Protein AF-A0AAV6YKU8-F1 (afdb_monomer_lite)

Organism: Engystomops pustulosus (NCBI:txid76066)

pLDDT: mean 91.55, std 8.78, range [47.12, 98.06]

Secondary structure (DSSP, 8-state):
-GGG-PPPP----HHHHHPEE-SS-SEEEEEEEEGGGTEEEEEEEESS---TTPPPEE-TTTT---HHHHHHHHTTTS----TTS----PPPPHHHHHHHHHHHT-BPPPP-PPP---TTPPEEEEE--HHHHHH---TTEEE-S-GGG-SEEE-SSPP-BHHHHHHH-TT-EES--TTTHHHHSHHHHHHHHHHHHGGG--TTS-----TTT-HHHHHHHHHHHHHTT----EEE--SS--TTTT-EEES-HHHHHHTTSS---

Radius of gyration: 25.38 Å; chains: 1; bounding box: 58×38×84 Å

Structure (mmCIF, N/CA/C/O backbone):
data_AF-A0AAV6YKU8-F1
#
_entry.id   AF-A0AAV6YKU8-F1
#
loop_
_atom_site.group_PDB
_atom_site.id
_atom_site.type_symbol
_atom_site.label_atom_id
_atom_site.label_alt_id
_atom_site.label_comp_id
_atom_site.label_asym_id
_atom_site.label_entity_id
_atom_site.label_seq_id
_atom_site.pdbx_PDB_ins_code
_atom_site.Cartn_x
_atom_site.Cartn_y
_atom_site.Cartn_z
_atom_site.occupancy
_atom_site.B_iso_or_equiv
_atom_site.auth_seq_id
_atom_site.auth_comp_id
_atom_site.auth_asym_id
_atom_site.auth_atom_id
_atom_site.pdbx_PDB_model_num
ATOM 1 N N . THR A 1 1 ? 10.626 -17.002 2.318 1.00 47.12 1 THR A N 1
ATOM 2 C CA . THR A 1 1 ? 9.956 -16.260 1.217 1.00 47.12 1 THR A CA 1
ATOM 3 C C . THR A 1 1 ? 8.829 -15.396 1.778 1.00 47.12 1 THR A C 1
ATOM 5 O O . THR A 1 1 ? 8.522 -15.523 2.955 1.00 47.12 1 THR A O 1
ATOM 8 N N . ALA A 1 2 ? 8.202 -14.501 0.999 1.00 50.62 2 ALA A N 1
ATOM 9 C CA . ALA A 1 2 ? 7.004 -13.772 1.463 1.00 50.62 2 ALA A CA 1
ATOM 10 C C . ALA A 1 2 ? 5.856 -14.724 1.881 1.00 50.62 2 ALA A C 1
ATOM 12 O O . ALA A 1 2 ? 5.058 -14.384 2.743 1.00 50.62 2 ALA A O 1
ATOM 13 N N . GLU A 1 3 ? 5.831 -15.944 1.331 1.00 49.47 3 GLU A N 1
ATOM 14 C CA . GLU A 1 3 ? 4.912 -17.029 1.717 1.00 49.47 3 GLU A CA 1
ATOM 15 C C . GLU A 1 3 ? 5.188 -17.617 3.108 1.00 49.47 3 GLU A C 1
ATOM 17 O O . GLU A 1 3 ? 4.287 -18.182 3.710 1.00 49.47 3 GLU A O 1
ATOM 22 N N . GLU A 1 4 ? 6.400 -17.469 3.647 1.00 52.16 4 GLU A N 1
ATOM 23 C CA . GLU A 1 4 ? 6.744 -17.915 5.009 1.00 52.16 4 GLU A CA 1
ATOM 24 C C . GLU A 1 4 ? 6.427 -16.845 6.069 1.00 52.16 4 GLU A C 1
ATOM 26 O O . GLU A 1 4 ? 6.560 -17.097 7.262 1.00 52.16 4 GLU A O 1
ATOM 31 N N . LYS A 1 5 ? 6.015 -15.641 5.644 1.00 57.16 5 LYS A N 1
ATOM 32 C CA . LYS A 1 5 ? 5.702 -14.490 6.506 1.00 57.16 5 LYS A CA 1
ATOM 33 C C . LYS A 1 5 ? 4.205 -14.170 6.506 1.00 57.16 5 LYS A C 1
ATOM 35 O O . LYS A 1 5 ? 3.822 -13.006 6.436 1.00 57.16 5 LYS A O 1
ATOM 40 N N . VAL A 1 6 ? 3.348 -15.191 6.532 1.00 59.38 6 VAL A N 1
ATOM 41 C CA . VAL A 1 6 ? 1.901 -14.965 6.643 1.00 59.38 6 VAL A CA 1
ATOM 42 C C . VAL A 1 6 ? 1.589 -14.520 8.077 1.00 59.38 6 VAL A C 1
ATOM 44 O O . VAL A 1 6 ? 1.970 -15.228 9.013 1.00 59.38 6 VAL A O 1
ATOM 47 N N . PRO A 1 7 ? 0.924 -13.369 8.284 1.00 63.06 7 PRO A N 1
ATOM 48 C CA . PRO A 1 7 ? 0.523 -12.947 9.618 1.00 63.06 7 PRO A CA 1
ATOM 49 C C . PRO A 1 7 ? -0.446 -13.973 10.215 1.00 63.06 7 PRO A C 1
ATOM 51 O O . PRO A 1 7 ? -1.449 -14.336 9.600 1.00 63.06 7 PRO A O 1
ATOM 54 N N . VAL A 1 8 ? -0.144 -14.446 11.424 1.00 65.19 8 VAL A N 1
ATOM 55 C CA . VAL A 1 8 ? -1.013 -15.366 12.162 1.00 65.19 8 VAL A CA 1
ATOM 56 C C . VAL A 1 8 ? -1.864 -14.553 13.127 1.00 65.19 8 VAL A C 1
ATOM 58 O O . VAL A 1 8 ? -1.347 -13.901 14.034 1.00 65.19 8 VAL A O 1
ATOM 61 N N . TRP A 1 9 ? -3.180 -14.613 12.939 1.00 66.88 9 TRP A N 1
ATOM 62 C CA . TRP A 1 9 ? -4.132 -14.135 13.934 1.00 66.88 9 TRP A CA 1
ATOM 63 C C . TRP A 1 9 ? -4.203 -15.150 15.071 1.00 66.88 9 TRP A C 1
ATOM 65 O O . TRP A 1 9 ? -4.445 -16.333 14.834 1.00 66.88 9 TRP A O 1
ATOM 75 N N . TYR A 1 10 ? -4.003 -14.688 16.301 1.00 75.62 10 TYR A N 1
ATOM 76 C CA . TYR A 1 10 ? -4.207 -15.497 17.495 1.00 75.62 10 TYR A CA 1
ATOM 77 C C . TYR A 1 10 ? -5.212 -14.819 18.421 1.00 75.62 10 TYR A C 1
ATOM 79 O O . TYR A 1 10 ? -5.432 -13.607 18.363 1.00 75.62 10 TYR A O 1
ATOM 87 N N . ILE A 1 11 ? -5.838 -15.629 19.263 1.00 80.12 11 ILE A N 1
ATOM 88 C CA . ILE A 1 11 ? -6.750 -15.181 20.310 1.00 80.12 11 ILE A CA 1
ATOM 89 C C . ILE A 1 11 ? -6.011 -15.397 21.630 1.00 80.12 11 ILE A C 1
ATOM 91 O O . ILE A 1 11 ? -5.380 -16.439 21.819 1.00 80.12 11 ILE A O 1
ATOM 95 N N . MET A 1 12 ? -6.030 -14.393 22.506 1.00 86.06 12 MET A N 1
ATOM 96 C CA . MET A 1 12 ? -5.491 -14.539 23.859 1.00 86.06 12 MET A CA 1
ATOM 97 C C . MET A 1 12 ? -6.345 -15.533 24.658 1.00 86.06 12 MET A C 1
ATOM 99 O O . MET A 1 12 ? -7.445 -15.900 24.249 1.00 86.06 12 MET A O 1
ATOM 103 N N . ASP A 1 13 ? -5.870 -15.964 25.820 1.00 88.00 13 ASP A N 1
ATOM 104 C CA . ASP A 1 13 ? -6.693 -16.765 26.727 1.00 88.00 13 ASP A CA 1
ATOM 105 C C . ASP A 1 13 ? -7.954 -16.007 27.212 1.00 88.00 13 ASP A C 1
ATOM 107 O O . ASP A 1 13 ? -8.236 -14.872 26.808 1.00 88.00 13 ASP A O 1
ATOM 111 N N . GLU A 1 14 ? -8.752 -16.650 28.070 1.00 90.25 14 GLU A N 1
ATOM 112 C CA . GLU A 1 14 ? -9.986 -16.067 28.615 1.00 90.25 14 GLU A CA 1
ATOM 113 C C . GLU A 1 14 ? -9.738 -14.711 29.290 1.00 90.25 14 GLU A C 1
ATOM 115 O O . GLU A 1 14 ? -10.554 -13.798 29.157 1.00 90.25 14 GLU A O 1
ATOM 120 N N . PHE A 1 15 ? -8.608 -14.566 29.986 1.00 89.94 15 PHE A N 1
ATOM 121 C CA . PHE A 1 15 ? -8.254 -13.331 30.668 1.00 89.94 15 PHE A CA 1
ATOM 122 C C . PHE A 1 15 ? -7.886 -12.236 29.667 1.00 89.94 15 PHE A C 1
ATOM 124 O O . PHE A 1 15 ? -8.500 -11.170 29.674 1.00 89.94 15 PHE A O 1
ATOM 131 N N . GLY A 1 16 ? -6.940 -12.503 28.764 1.00 90.19 16 GLY A N 1
ATOM 132 C CA . GLY A 1 16 ? -6.495 -11.522 27.778 1.00 90.19 16 GLY A CA 1
ATOM 133 C C . GLY A 1 16 ? -7.627 -11.069 26.856 1.00 90.19 16 GLY A C 1
ATOM 134 O O . GLY A 1 16 ? -7.742 -9.884 26.551 1.00 90.19 16 GLY A O 1
ATOM 135 N N . SER A 1 17 ? -8.518 -11.985 26.473 1.00 88.75 17 SER A N 1
ATOM 136 C CA . SER A 1 17 ? -9.680 -11.676 25.630 1.00 88.75 17 SER A CA 1
ATOM 137 C C . SER A 1 17 ? -10.739 -10.811 26.325 1.00 88.75 17 SER A C 1
ATOM 139 O O . SER A 1 17 ? -11.578 -10.222 25.646 1.00 88.75 17 SER A O 1
ATOM 141 N N . ARG A 1 18 ? -10.718 -10.716 27.663 1.00 90.81 18 ARG A N 1
ATOM 142 C CA . ARG A 1 18 ? -11.626 -9.860 28.445 1.00 90.81 18 ARG A CA 1
ATOM 143 C C . ARG A 1 18 ? -11.091 -8.454 28.697 1.00 90.81 18 ARG A C 1
ATOM 145 O O . ARG A 1 18 ? -11.868 -7.622 29.162 1.00 90.81 18 ARG A O 1
ATOM 152 N N . ILE A 1 19 ? -9.818 -8.181 28.396 1.00 93.94 19 ILE A N 1
ATOM 153 C CA . ILE A 1 19 ? -9.214 -6.861 28.611 1.00 93.94 19 ILE A CA 1
ATOM 154 C C . ILE A 1 19 ? -9.933 -5.829 27.735 1.00 93.94 19 ILE A C 1
ATOM 156 O O . ILE A 1 19 ? -9.892 -5.893 26.500 1.00 93.94 19 ILE A O 1
ATOM 160 N N . GLN A 1 20 ? -10.584 -4.871 28.391 1.00 93.44 20 GLN A N 1
ATOM 161 C CA . GLN A 1 20 ? -11.363 -3.830 27.732 1.00 93.44 20 GLN A CA 1
ATOM 162 C C . GLN A 1 20 ? -10.498 -2.660 27.274 1.00 93.44 20 GLN A C 1
ATOM 164 O O . GLN A 1 20 ? -9.349 -2.482 27.695 1.00 93.44 20 GLN A O 1
ATOM 169 N N . HIS A 1 21 ? -11.080 -1.860 26.385 1.00 94.06 21 HIS A N 1
ATOM 170 C CA . HIS A 1 21 ? -10.489 -0.605 25.967 1.00 94.06 21 HIS A CA 1
ATOM 171 C C . HIS A 1 21 ? -10.594 0.461 27.071 1.00 94.06 21 HIS A C 1
ATOM 173 O O . HIS A 1 21 ? -11.658 0.623 27.662 1.00 94.06 21 HIS A O 1
ATOM 179 N N . SER A 1 22 ? -9.528 1.231 27.285 1.00 94.25 22 SER A N 1
ATOM 180 C CA . SER A 1 22 ? -9.549 2.527 27.972 1.00 94.25 22 SER A CA 1
ATOM 181 C C . SER A 1 22 ? -8.587 3.488 27.265 1.00 94.25 22 SER A C 1
ATOM 183 O O . SER A 1 22 ? -7.496 3.063 26.874 1.00 94.25 22 SER A O 1
ATOM 185 N N . ASP A 1 23 ? -8.967 4.763 27.122 1.00 92.31 23 ASP A N 1
ATOM 186 C CA . ASP A 1 23 ? -8.058 5.838 26.681 1.00 92.31 23 ASP A CA 1
ATOM 187 C C . ASP A 1 23 ? -7.009 6.182 27.756 1.00 92.31 23 ASP A C 1
ATOM 189 O O . ASP A 1 23 ? -5.930 6.670 27.438 1.00 92.31 23 ASP A O 1
ATOM 193 N N . GLU A 1 24 ? -7.294 5.845 29.018 1.00 94.31 24 GLU A N 1
ATOM 194 C CA . GLU A 1 24 ? -6.369 5.906 30.155 1.00 94.31 24 GLU A CA 1
ATOM 195 C C . GLU A 1 24 ? -6.098 4.468 30.646 1.00 94.31 24 GLU A C 1
ATOM 197 O O . GLU A 1 24 ? -6.700 4.012 31.630 1.00 94.31 24 GLU A O 1
ATOM 202 N N . PRO A 1 25 ? -5.298 3.673 29.909 1.00 95.94 25 PRO A N 1
ATOM 203 C CA . PRO A 1 25 ? -5.144 2.248 30.171 1.00 95.94 25 PRO A CA 1
ATOM 204 C C . PRO A 1 25 ? -4.347 1.960 31.444 1.00 95.94 25 PRO A C 1
ATOM 206 O O . PRO A 1 25 ? -3.397 2.658 31.795 1.00 95.94 25 PRO A O 1
ATOM 209 N N . THR A 1 26 ? -4.692 0.864 32.117 1.00 97.06 26 THR A N 1
ATOM 210 C CA . THR A 1 26 ? -3.951 0.383 33.293 1.00 97.06 26 THR A CA 1
ATOM 211 C C . THR A 1 26 ? -2.746 -0.473 32.922 1.00 97.06 26 THR A C 1
ATOM 213 O O . THR A 1 26 ? -1.773 -0.521 33.676 1.00 97.06 26 THR A O 1
ATOM 216 N N . PHE A 1 27 ? -2.784 -1.121 31.757 1.00 96.44 27 PHE A N 1
ATOM 217 C CA . PHE A 1 27 ? -1.741 -2.016 31.272 1.00 96.44 27 PHE A CA 1
ATOM 218 C C . PHE A 1 27 ? -1.431 -1.782 29.791 1.00 96.44 27 PHE A C 1
ATOM 220 O O . PHE A 1 27 ? -2.262 -1.317 29.011 1.00 96.44 27 PHE A O 1
ATOM 227 N N . ALA A 1 28 ? -0.229 -2.183 29.388 1.00 94.00 28 ALA A N 1
ATOM 228 C CA . ALA A 1 28 ? 0.132 -2.360 27.989 1.00 94.00 28 ALA A CA 1
ATOM 229 C C . ALA A 1 28 ? 0.320 -3.845 27.671 1.00 94.00 28 ALA A C 1
ATOM 231 O O . ALA A 1 28 ? 0.674 -4.650 28.536 1.00 94.00 28 ALA A O 1
ATOM 232 N N . THR A 1 29 ? 0.083 -4.195 26.406 1.00 92.06 29 THR A N 1
ATOM 233 C CA . THR A 1 29 ? 0.287 -5.548 25.884 1.00 92.06 29 THR A CA 1
ATOM 234 C C . THR A 1 29 ? 1.148 -5.518 24.636 1.00 92.06 29 THR A C 1
ATOM 236 O O . THR A 1 29 ? 0.916 -4.674 23.769 1.00 92.06 29 THR A O 1
ATOM 239 N N . ALA A 1 30 ? 2.044 -6.488 24.475 1.00 89.12 30 ALA A N 1
ATOM 240 C CA . ALA A 1 30 ? 2.758 -6.695 23.219 1.00 89.12 30 ALA A CA 1
ATOM 241 C C . ALA A 1 30 ? 2.904 -8.186 22.886 1.00 89.12 30 ALA A C 1
ATOM 243 O O . ALA A 1 30 ? 3.132 -8.997 23.790 1.00 89.12 30 ALA A O 1
ATOM 244 N N . PRO A 1 31 ? 2.803 -8.566 21.598 1.00 87.88 31 PRO A N 1
ATOM 245 C CA . PRO A 1 31 ? 3.208 -9.892 21.161 1.00 87.88 31 PRO A CA 1
ATOM 246 C C . PRO A 1 31 ? 4.726 -10.047 21.316 1.00 87.88 31 PRO A C 1
ATOM 248 O O . PRO A 1 31 ? 5.499 -9.154 20.970 1.00 87.88 31 PRO A O 1
ATOM 251 N N . PHE A 1 32 ? 5.159 -11.199 21.812 1.00 87.56 32 PHE A N 1
ATOM 252 C CA . PHE A 1 32 ? 6.559 -11.522 22.041 1.00 87.56 32 PHE A CA 1
ATOM 253 C C . PHE A 1 32 ? 6.846 -12.958 21.622 1.00 87.56 32 PHE A C 1
ATOM 255 O O . PHE A 1 32 ? 6.271 -13.899 22.163 1.00 87.56 32 PHE A O 1
ATOM 262 N N . TYR A 1 33 ? 7.757 -13.138 20.669 1.00 86.56 33 TYR A N 1
ATOM 263 C CA . TYR A 1 33 ? 8.189 -14.466 20.253 1.00 86.56 33 TYR A CA 1
ATOM 264 C C . TYR A 1 33 ? 9.424 -14.897 21.043 1.00 86.56 33 TYR A C 1
ATOM 266 O O . TYR A 1 33 ? 10.510 -14.337 20.882 1.00 86.56 33 TYR A O 1
ATOM 274 N N . TYR A 1 34 ? 9.269 -15.910 21.891 1.00 88.44 34 TYR A N 1
ATOM 275 C CA . TYR A 1 34 ? 10.359 -16.430 22.704 1.00 88.44 34 TYR A CA 1
ATOM 276 C C . TYR A 1 34 ? 11.066 -17.578 21.978 1.00 88.44 34 TYR A C 1
ATOM 278 O O . TYR A 1 34 ? 10.587 -18.714 21.948 1.00 88.44 34 TYR A O 1
ATOM 286 N N . ILE A 1 35 ? 12.233 -17.271 21.403 1.00 90.19 35 ILE A N 1
ATOM 287 C CA . ILE A 1 35 ? 13.017 -18.190 20.559 1.00 90.19 35 ILE A CA 1
ATOM 288 C C . ILE A 1 35 ? 13.288 -19.548 21.232 1.00 90.19 35 ILE A C 1
ATOM 290 O O . ILE A 1 35 ? 13.063 -20.559 20.568 1.00 90.19 35 ILE A O 1
ATOM 294 N N . PRO A 1 36 ? 13.715 -19.630 22.511 1.00 94.00 36 PRO A N 1
ATOM 295 C CA . PRO A 1 36 ? 14.032 -20.919 23.127 1.00 94.00 36 PRO A CA 1
ATOM 296 C C . PRO A 1 36 ? 12.848 -21.887 23.200 1.00 94.00 36 PRO A C 1
ATOM 298 O O . PRO A 1 36 ? 13.050 -23.091 23.088 1.00 94.00 36 PRO A O 1
ATOM 301 N N . HIS A 1 37 ? 11.620 -21.381 23.359 1.00 90.94 37 HIS A N 1
ATOM 302 C CA . HIS A 1 37 ? 10.417 -22.221 23.348 1.00 90.94 37 HIS A CA 1
ATOM 303 C C . HIS A 1 37 ? 9.785 -22.347 21.962 1.00 90.94 37 HIS A C 1
ATOM 305 O O . HIS A 1 37 ? 8.898 -23.173 21.791 1.00 90.94 37 HIS A O 1
ATOM 311 N N . GLN A 1 38 ? 10.212 -21.533 20.991 1.00 86.12 38 GLN A N 1
ATOM 312 C CA . GLN A 1 38 ? 9.561 -21.409 19.685 1.00 86.12 38 GLN A CA 1
ATOM 313 C C . GLN A 1 38 ? 8.055 -21.109 19.817 1.00 86.12 38 GLN A C 1
ATOM 315 O O . GLN A 1 38 ? 7.228 -21.641 19.079 1.00 86.12 38 GLN A O 1
ATOM 320 N N . LEU A 1 39 ? 7.696 -20.267 20.793 1.00 86.00 39 LEU A N 1
ATOM 321 C CA . LEU A 1 39 ? 6.313 -19.909 21.107 1.00 86.00 39 LEU A CA 1
ATOM 322 C C . LEU A 1 39 ? 6.130 -18.393 21.151 1.00 86.00 39 LEU A C 1
ATOM 324 O O . LEU A 1 39 ? 7.002 -17.653 21.614 1.00 86.00 39 LEU A O 1
ATOM 328 N N . ALA A 1 40 ? 4.962 -17.946 20.692 1.00 86.31 40 ALA A N 1
ATOM 329 C CA . ALA A 1 40 ? 4.504 -16.574 20.846 1.00 86.31 40 ALA A CA 1
ATOM 330 C C . ALA A 1 40 ? 3.725 -16.423 22.160 1.00 86.31 40 ALA A C 1
ATOM 332 O O . ALA A 1 40 ? 2.844 -17.223 22.466 1.00 86.31 40 ALA A O 1
ATOM 333 N N . TYR A 1 41 ? 4.040 -15.372 22.904 1.00 87.88 41 TYR A N 1
ATOM 334 C CA . TYR A 1 41 ? 3.364 -14.947 24.122 1.00 87.88 41 TYR A CA 1
ATOM 335 C C . TYR A 1 41 ? 2.768 -13.557 23.913 1.00 87.88 41 TYR A C 1
ATOM 337 O O . TYR A 1 41 ? 3.273 -12.770 23.112 1.00 87.88 41 TYR A O 1
ATOM 345 N N . THR A 1 42 ? 1.743 -13.218 24.684 1.00 90.00 42 THR A N 1
ATOM 346 C CA . THR A 1 42 ? 1.381 -11.820 24.921 1.00 90.00 42 THR A CA 1
ATOM 347 C C . THR A 1 42 ? 1.964 -11.420 26.264 1.00 90.00 42 THR A C 1
ATOM 349 O O . THR A 1 42 ? 1.578 -11.977 27.289 1.00 90.00 42 THR A O 1
ATOM 352 N N . ILE A 1 43 ? 2.906 -10.480 26.271 1.00 92.56 43 ILE A N 1
ATOM 353 C CA . ILE A 1 43 ? 3.389 -9.899 27.524 1.00 92.56 43 ILE A CA 1
ATOM 354 C C . ILE A 1 43 ? 2.426 -8.786 27.920 1.00 92.56 43 ILE A C 1
ATOM 356 O O . ILE A 1 43 ? 2.015 -7.998 27.070 1.00 92.56 43 ILE A O 1
ATOM 360 N N . LEU A 1 44 ? 2.082 -8.742 29.203 1.00 94.25 44 LEU A N 1
ATOM 361 C CA . LEU A 1 44 ? 1.211 -7.758 29.831 1.00 94.25 44 LEU A CA 1
ATOM 362 C C . LEU A 1 44 ? 1.973 -7.130 31.004 1.00 94.25 44 LEU A C 1
ATOM 364 O O . LEU A 1 44 ? 2.521 -7.860 31.830 1.00 94.25 44 LEU A O 1
ATOM 368 N N . TRP A 1 45 ? 2.020 -5.800 31.083 1.00 94.94 45 TRP A N 1
ATOM 369 C CA . TRP A 1 45 ? 2.690 -5.090 32.180 1.00 94.94 45 TRP A CA 1
ATOM 370 C C . TRP A 1 45 ? 1.934 -3.817 32.579 1.00 94.94 45 TRP A C 1
ATOM 372 O O . TRP A 1 45 ? 1.304 -3.191 31.720 1.00 94.94 45 TRP A O 1
ATOM 382 N N . PRO A 1 46 ? 1.952 -3.449 33.874 1.00 96.25 46 PRO A N 1
ATOM 383 C CA . PRO A 1 46 ? 1.220 -2.290 34.367 1.00 96.25 46 PRO A CA 1
ATOM 384 C C . PRO A 1 46 ? 1.867 -0.985 33.894 1.00 96.25 46 PRO A C 1
ATOM 386 O O . PRO A 1 46 ? 3.089 -0.889 33.768 1.00 96.25 46 PRO A O 1
ATOM 389 N N . LEU A 1 47 ? 1.034 0.025 33.656 1.00 96.31 47 LEU A N 1
ATOM 390 C CA . LEU A 1 47 ? 1.447 1.394 33.325 1.00 96.31 47 LEU A CA 1
ATOM 391 C C . LEU A 1 47 ? 1.390 2.333 34.536 1.00 96.31 47 LEU A C 1
ATOM 393 O O . LEU A 1 47 ? 1.955 3.424 34.504 1.00 96.31 47 LEU A O 1
ATOM 397 N N . ARG A 1 48 ? 0.720 1.901 35.606 1.00 94.81 48 ARG A N 1
ATOM 398 C CA . ARG A 1 48 ? 0.601 2.593 36.890 1.00 94.81 48 ARG A CA 1
ATOM 399 C C . ARG A 1 48 ? 0.509 1.582 38.028 1.00 94.81 48 ARG A C 1
ATOM 401 O O . ARG A 1 48 ? 0.259 0.404 37.781 1.00 94.81 48 ARG A O 1
ATOM 408 N N . ASP A 1 49 ? 0.686 2.043 39.262 1.00 95.69 49 ASP A N 1
ATOM 409 C CA . ASP A 1 49 ? 0.439 1.211 40.441 1.00 95.69 49 ASP A CA 1
ATOM 410 C C . ASP A 1 49 ? -1.039 0.789 40.493 1.00 95.69 49 ASP A C 1
ATOM 412 O O . ASP A 1 49 ? -1.936 1.589 40.208 1.00 95.69 49 ASP A O 1
ATOM 416 N N . MET A 1 50 ? -1.276 -0.479 40.841 1.00 94.94 50 MET A N 1
ATOM 417 C CA . MET A 1 50 ? -2.597 -1.113 40.829 1.00 94.94 50 MET A CA 1
ATOM 418 C C . MET A 1 50 ? -2.921 -1.718 42.195 1.00 94.94 50 MET A C 1
ATOM 420 O O . MET A 1 50 ? -2.117 -2.462 42.763 1.00 94.94 50 MET A O 1
ATOM 424 N N . SER A 1 51 ? -4.126 -1.459 42.694 1.00 94.56 51 SER A N 1
ATOM 425 C CA . SER A 1 51 ? -4.675 -2.121 43.879 1.00 94.56 51 SER A CA 1
ATOM 426 C C . SER A 1 51 ? -5.334 -3.454 43.515 1.00 94.56 51 SER A C 1
ATOM 428 O O . SER A 1 51 ? -5.762 -3.679 42.382 1.00 94.56 51 SER A O 1
ATOM 430 N N . ASN A 1 52 ? -5.465 -4.352 44.496 1.00 92.56 52 ASN A N 1
ATOM 431 C CA . ASN A 1 52 ? -6.206 -5.598 44.303 1.00 92.56 52 ASN A CA 1
ATOM 432 C C . ASN A 1 52 ? -7.669 -5.304 43.915 1.00 92.56 52 ASN A C 1
ATOM 434 O O . ASN A 1 52 ? -8.350 -4.545 44.604 1.00 92.56 52 ASN A O 1
ATOM 438 N N . GLY A 1 53 ? -8.136 -5.926 42.832 1.00 91.44 53 GLY A N 1
ATOM 439 C CA . GLY A 1 53 ? -9.492 -5.771 42.305 1.00 91.44 53 GLY A CA 1
ATOM 440 C C . GLY A 1 53 ? -9.670 -4.630 41.301 1.00 91.44 53 GLY A C 1
ATOM 441 O O . GLY A 1 53 ? -10.763 -4.502 40.755 1.00 91.44 53 GLY A O 1
ATOM 442 N N . GLU A 1 54 ? -8.639 -3.823 41.028 1.00 93.75 54 GLU A N 1
ATOM 443 C CA . GLU A 1 54 ? -8.704 -2.830 39.951 1.00 93.75 54 GLU A CA 1
ATOM 444 C C . GLU A 1 54 ? -8.740 -3.489 38.560 1.00 93.75 54 GLU A C 1
ATOM 446 O O . GLU A 1 54 ? -8.181 -4.565 38.333 1.00 93.75 54 GLU A O 1
ATOM 451 N N . GLU A 1 55 ? -9.403 -2.820 37.614 1.00 93.50 55 GLU A N 1
ATOM 452 C CA . GLU A 1 55 ? -9.613 -3.331 36.261 1.00 93.50 55 GLU A CA 1
ATOM 453 C C . GLU A 1 55 ? -8.336 -3.291 35.408 1.00 93.50 55 GLU A C 1
ATOM 455 O O . GLU A 1 55 ? -7.588 -2.308 35.378 1.00 93.50 55 GLU A O 1
ATOM 460 N N . VAL A 1 56 ? -8.119 -4.366 34.650 1.00 95.44 56 VAL A N 1
ATOM 461 C CA . VAL A 1 56 ? -7.076 -4.455 33.626 1.00 95.44 56 VAL A CA 1
ATOM 462 C C . VAL A 1 56 ? -7.656 -3.991 32.293 1.00 95.44 56 VAL A C 1
ATOM 464 O O . VAL A 1 56 ? -8.561 -4.618 31.746 1.00 95.44 56 VAL A O 1
ATOM 467 N N . SER A 1 57 ? -7.111 -2.901 31.762 1.00 95.81 57 SER A N 1
ATOM 468 C CA . SER A 1 57 ? -7.521 -2.264 30.511 1.00 95.81 57 SER A CA 1
ATOM 469 C C . SER A 1 57 ? -6.307 -1.945 29.641 1.00 95.81 57 SER A C 1
ATOM 471 O O . SER A 1 57 ? -5.182 -1.840 30.138 1.00 95.81 57 SER A O 1
ATOM 473 N N . ARG A 1 58 ? -6.542 -1.786 28.336 1.00 94.75 58 ARG A N 1
ATOM 474 C CA . ARG A 1 58 ? -5.528 -1.405 27.343 1.00 94.75 58 ARG A CA 1
ATOM 475 C C . ARG A 1 58 ? -6.068 -0.371 26.360 1.00 94.75 58 ARG A C 1
ATOM 477 O O . ARG A 1 58 ? -7.272 -0.280 26.136 1.00 94.75 58 ARG A O 1
ATOM 484 N N . ASP A 1 59 ? -5.173 0.336 25.687 1.00 94.00 59 ASP A N 1
ATOM 485 C CA . ASP A 1 59 ? -5.545 1.157 24.537 1.00 94.00 59 ASP A CA 1
ATOM 486 C C . ASP A 1 59 ? -5.478 0.306 23.250 1.00 94.00 59 ASP A C 1
ATOM 488 O O . ASP A 1 59 ? -4.426 -0.248 22.914 1.00 94.00 59 ASP A O 1
ATOM 492 N N . TYR A 1 60 ? -6.605 0.144 22.543 1.00 91.75 60 TYR A N 1
ATOM 493 C CA . TYR A 1 60 ? -6.646 -0.548 21.244 1.00 91.75 60 TYR A CA 1
ATOM 494 C C . TYR A 1 60 ? -6.274 0.375 20.074 1.00 91.75 60 TYR A C 1
ATOM 496 O O . TYR A 1 60 ? -5.912 -0.120 19.011 1.00 91.75 60 TYR A O 1
ATOM 504 N N . ALA A 1 61 ? -6.286 1.693 20.278 1.00 93.12 61 ALA A N 1
ATOM 505 C CA . ALA A 1 61 ? -5.826 2.709 19.336 1.00 93.12 61 ALA A CA 1
ATOM 506 C C . ALA A 1 61 ? -4.474 3.321 19.763 1.00 93.12 61 ALA A C 1
ATOM 508 O O . ALA A 1 61 ? -4.153 4.453 19.398 1.00 93.12 61 ALA A O 1
ATOM 509 N N . TYR A 1 62 ? -3.672 2.585 20.541 1.00 89.62 62 TYR A N 1
ATOM 510 C CA . TYR A 1 62 ? -2.397 3.071 21.071 1.00 89.62 62 TYR A CA 1
ATOM 511 C C . TYR A 1 62 ? -1.487 3.652 19.977 1.00 89.62 62 TYR A C 1
ATOM 513 O O . TYR A 1 62 ? -1.235 3.014 18.955 1.00 89.62 62 TYR A O 1
ATOM 521 N N . GLY A 1 63 ? -0.960 4.856 20.221 1.00 88.88 63 GLY A N 1
ATOM 522 C CA . GLY A 1 63 ? -0.033 5.549 19.321 1.00 88.88 63 GLY A CA 1
ATOM 523 C C . GLY A 1 63 ? -0.688 6.349 18.189 1.00 88.88 63 GLY A C 1
ATOM 524 O O . GLY A 1 63 ? 0.013 7.112 17.529 1.00 88.88 63 GLY A O 1
ATOM 525 N N . GLU A 1 64 ? -2.002 6.232 17.980 1.00 93.00 64 GLU A N 1
ATOM 526 C CA . GLU A 1 64 ? -2.733 7.099 17.051 1.00 93.00 64 GLU A CA 1
ATOM 527 C C . GLU A 1 64 ? -3.090 8.421 17.738 1.00 93.00 64 GLU A C 1
ATOM 529 O O . GLU A 1 64 ? -3.680 8.420 18.819 1.00 93.00 64 GLU A O 1
ATOM 534 N N . SER A 1 65 ? -2.735 9.546 17.121 1.00 93.12 65 SER A N 1
ATOM 535 C CA . SER A 1 65 ? -2.946 10.885 17.677 1.00 93.12 65 SER A CA 1
ATOM 536 C C . SER A 1 65 ? -4.099 11.633 17.015 1.00 93.12 65 SER A C 1
ATOM 538 O O . SER A 1 65 ? -4.644 12.547 17.632 1.00 93.12 65 SER A O 1
ATOM 540 N N . ASP A 1 66 ? -4.502 11.249 15.800 1.00 95.31 66 ASP A N 1
ATOM 541 C CA . ASP A 1 66 ? -5.643 11.851 15.114 1.00 95.31 66 ASP A CA 1
ATOM 542 C C . ASP A 1 66 ? -6.958 11.357 15.752 1.00 95.31 66 ASP A C 1
ATOM 544 O O . ASP A 1 66 ? -7.276 10.166 15.649 1.00 95.31 66 ASP A O 1
ATOM 548 N N . PRO A 1 67 ? -7.768 12.236 16.381 1.00 95.12 67 PRO A N 1
ATOM 549 C CA . PRO A 1 67 ? -9.002 11.831 17.055 1.00 95.12 67 PRO A CA 1
ATOM 550 C C . PRO A 1 67 ? -10.009 11.134 16.134 1.00 95.12 67 PRO A C 1
ATOM 552 O O . PRO A 1 67 ? -10.732 10.236 16.570 1.00 95.12 67 PRO A O 1
ATOM 555 N N . LEU A 1 68 ? -10.057 11.522 14.857 1.00 95.88 68 LEU A N 1
ATOM 556 C CA . LEU A 1 68 ? -10.953 10.910 13.887 1.00 95.88 68 LEU A CA 1
ATOM 557 C C . LEU A 1 68 ? -10.482 9.496 13.537 1.00 95.88 68 LEU A C 1
ATOM 559 O O . LEU A 1 68 ? -11.291 8.566 13.507 1.00 95.88 68 LEU A O 1
ATOM 563 N N . ILE A 1 69 ? -9.180 9.308 13.312 1.00 95.31 69 ILE A N 1
ATOM 564 C CA . ILE A 1 69 ? -8.627 7.974 13.048 1.00 95.31 69 ILE A CA 1
ATOM 565 C C . ILE A 1 69 ? -8.747 7.086 14.288 1.00 95.31 69 ILE A C 1
ATOM 567 O O . ILE A 1 69 ? -9.134 5.925 14.143 1.00 95.31 69 ILE A O 1
ATOM 571 N N . ARG A 1 70 ? -8.520 7.620 15.498 1.00 95.31 70 ARG A N 1
ATOM 572 C CA . ARG A 1 70 ? -8.785 6.904 16.759 1.00 95.31 70 ARG A CA 1
ATOM 573 C C . ARG A 1 70 ? -10.233 6.424 16.823 1.00 95.31 70 ARG A C 1
ATOM 575 O O . ARG A 1 70 ? -10.461 5.232 17.000 1.00 95.31 70 ARG A O 1
ATOM 582 N N . SER A 1 71 ? -11.207 7.309 16.592 1.00 95.75 71 SER A N 1
ATOM 583 C CA . SER A 1 71 ? -12.633 6.943 16.576 1.00 95.75 71 SER A CA 1
ATOM 584 C C . SER A 1 71 ? -12.935 5.832 15.562 1.00 95.75 71 SER A C 1
ATOM 586 O O . SER A 1 71 ? -13.663 4.888 15.867 1.00 95.75 71 SER A O 1
ATOM 588 N N . CYS A 1 72 ? -12.313 5.889 14.381 1.00 96.25 72 CYS A N 1
ATOM 589 C CA . CYS A 1 72 ? -12.429 4.849 13.363 1.00 96.25 72 CYS A CA 1
ATOM 590 C C . CYS A 1 72 ? -11.846 3.501 13.820 1.00 96.25 72 CYS A C 1
ATOM 592 O O . CYS A 1 72 ? -12.467 2.462 13.605 1.00 96.25 72 CYS A O 1
ATOM 594 N N . LEU A 1 73 ? -10.661 3.504 14.438 1.00 94.75 73 LEU A N 1
ATOM 595 C CA . LEU A 1 73 ? -9.990 2.301 14.943 1.00 94.75 73 LEU A CA 1
ATOM 596 C C . LEU A 1 73 ? -10.750 1.649 16.101 1.00 94.75 73 LEU A C 1
ATOM 598 O O . LEU A 1 73 ? -10.751 0.426 16.215 1.00 94.75 73 LEU A O 1
ATOM 602 N N . LEU A 1 74 ? -11.420 2.454 16.928 1.00 95.56 74 LEU A N 1
ATOM 603 C CA . LEU A 1 74 ? -12.153 1.992 18.104 1.00 95.56 74 LEU A CA 1
ATOM 604 C C . LEU A 1 74 ? -13.554 1.459 17.803 1.00 95.56 74 LEU A C 1
ATOM 606 O O . LEU A 1 74 ? -14.152 0.855 18.689 1.00 95.56 74 LEU A O 1
ATOM 610 N N . LEU A 1 75 ? -14.058 1.580 16.570 1.00 95.50 75 LEU A N 1
ATOM 611 C CA . LEU A 1 75 ? -15.374 1.054 16.178 1.00 95.50 75 LEU A CA 1
ATOM 612 C C . LEU A 1 75 ? -15.673 -0.405 16.570 1.00 95.50 75 LEU A C 1
ATOM 614 O O . LEU A 1 75 ? -16.837 -0.693 16.850 1.00 95.50 75 LEU A O 1
ATOM 618 N N . PRO A 1 76 ? -14.706 -1.348 16.593 1.00 93.06 76 PRO A N 1
ATOM 619 C CA . PRO A 1 76 ? -14.965 -2.699 17.085 1.00 93.06 76 PRO A CA 1
ATOM 620 C C . PRO A 1 76 ? -15.385 -2.764 18.563 1.00 93.06 76 PRO A C 1
ATOM 622 O O . PRO A 1 76 ? -15.998 -3.752 18.960 1.00 93.06 76 PRO A O 1
ATOM 625 N N . TRP A 1 77 ? -15.065 -1.742 19.363 1.00 91.38 77 TRP A N 1
ATOM 626 C CA . TRP A 1 77 ? -15.329 -1.680 20.807 1.00 91.38 77 TRP A CA 1
ATOM 627 C C . TRP A 1 77 ? -16.274 -0.541 21.210 1.00 91.38 77 TRP A C 1
ATOM 629 O O . TRP A 1 77 ? -16.991 -0.668 22.198 1.00 91.38 77 TRP A O 1
ATOM 639 N N . GLN A 1 78 ? -16.296 0.563 20.462 1.00 92.75 78 GLN A N 1
ATOM 640 C CA . GLN A 1 78 ? -17.098 1.749 20.750 1.00 92.75 78 GLN A CA 1
ATOM 641 C C . GLN A 1 78 ? -17.880 2.187 19.511 1.00 92.75 78 GLN A C 1
ATOM 643 O O . GLN A 1 78 ? -17.309 2.470 18.462 1.00 92.75 78 GLN A O 1
ATOM 648 N N . SER A 1 79 ? -19.205 2.283 19.627 1.00 91.94 79 SER A N 1
ATOM 649 C CA . SER A 1 79 ? -20.035 2.771 18.525 1.00 91.94 79 SER A CA 1
ATOM 650 C C . SER A 1 79 ? -19.808 4.266 18.293 1.00 91.94 79 SER A C 1
ATOM 652 O O . SER A 1 79 ? -19.957 5.066 19.212 1.00 91.94 79 SER A O 1
ATOM 654 N N . ALA A 1 80 ? -19.534 4.644 17.046 1.00 94.12 80 ALA A N 1
ATOM 655 C CA . ALA A 1 80 ? -19.470 6.034 16.606 1.00 94.12 80 ALA A CA 1
ATOM 656 C C . ALA A 1 80 ? -20.235 6.206 15.288 1.00 94.12 80 ALA A C 1
ATOM 658 O O . ALA A 1 80 ? -20.147 5.351 14.397 1.00 94.12 80 ALA A O 1
ATOM 659 N N . ASP A 1 81 ? -20.982 7.300 15.147 1.00 94.44 81 ASP A N 1
ATOM 660 C CA . ASP A 1 81 ? -21.569 7.675 13.862 1.00 94.44 81 ASP A CA 1
ATOM 661 C C . ASP A 1 81 ? -20.546 8.455 13.031 1.00 94.44 81 ASP A C 1
ATOM 663 O O . ASP A 1 81 ? -20.042 9.495 13.447 1.00 94.44 81 ASP A O 1
ATOM 667 N N . LEU A 1 82 ? -20.238 7.924 11.852 1.00 95.00 82 LEU A N 1
ATOM 668 C CA . LEU A 1 82 ? -19.264 8.474 10.910 1.00 95.00 82 LEU A CA 1
ATOM 669 C C . LEU A 1 82 ? -19.885 8.670 9.518 1.00 95.00 82 LEU A C 1
ATOM 671 O O . LEU A 1 82 ? -19.176 8.992 8.569 1.00 95.00 82 LEU A O 1
ATOM 675 N N . THR A 1 83 ? -21.206 8.499 9.385 1.00 95.56 83 THR A N 1
ATOM 676 C CA . THR A 1 83 ? -21.940 8.642 8.114 1.00 95.56 83 THR A CA 1
ATOM 677 C C . THR A 1 83 ? -21.885 10.068 7.563 1.00 95.56 83 THR A C 1
ATOM 679 O O . THR A 1 83 ? -21.953 10.269 6.353 1.00 95.56 83 THR A O 1
ATOM 682 N N . HIS A 1 84 ? -21.701 11.059 8.437 1.00 95.12 84 HIS A N 1
ATOM 683 C CA . HIS A 1 84 ? -21.584 12.475 8.090 1.00 95.12 84 HIS A CA 1
ATOM 684 C C . HIS A 1 84 ? -20.255 12.841 7.401 1.00 95.12 84 HIS A C 1
ATOM 686 O O . HIS A 1 84 ? -20.130 13.933 6.844 1.00 95.12 84 HIS A O 1
ATOM 692 N N . ILE A 1 85 ? -19.250 11.960 7.433 1.00 96.38 85 ILE A N 1
ATOM 693 C CA . ILE A 1 85 ? -17.942 12.217 6.821 1.00 96.38 85 ILE A CA 1
ATOM 694 C C . ILE A 1 85 ? -18.056 12.117 5.302 1.00 96.38 85 ILE A C 1
ATOM 696 O O . ILE A 1 85 ? -18.617 11.158 4.770 1.00 96.38 85 ILE A O 1
ATOM 700 N N . ASN A 1 86 ? -17.476 13.082 4.585 1.00 94.88 86 ASN A N 1
ATOM 701 C CA . ASN A 1 86 ? -17.409 13.028 3.128 1.00 94.88 86 ASN A CA 1
ATOM 702 C C . ASN A 1 86 ? -16.564 11.822 2.680 1.00 94.88 86 ASN A C 1
ATOM 704 O O . ASN A 1 86 ? -15.374 11.769 2.972 1.00 94.88 86 ASN A O 1
ATOM 708 N N . HIS A 1 87 ? -17.169 10.881 1.952 1.00 94.12 87 HIS A N 1
ATOM 709 C CA . HIS A 1 87 ? -16.516 9.666 1.454 1.00 94.12 87 HIS A CA 1
ATOM 710 C C . HIS A 1 87 ? -15.819 9.828 0.092 1.00 94.12 87 HIS A C 1
ATOM 712 O O . HIS A 1 87 ? -15.345 8.847 -0.491 1.00 94.12 87 HIS A O 1
ATOM 718 N N . GLN A 1 88 ? -15.771 11.046 -0.445 1.00 93.44 88 GLN A N 1
ATOM 719 C CA . GLN A 1 88 ? -15.046 11.343 -1.674 1.00 93.44 88 GLN A CA 1
ATOM 720 C C . GLN A 1 88 ? -13.541 11.163 -1.480 1.00 93.44 88 GLN A C 1
ATOM 722 O O . GLN A 1 88 ? -12.961 11.606 -0.490 1.00 93.44 88 GLN A O 1
ATOM 727 N N . THR A 1 89 ? -12.898 10.552 -2.471 1.00 94.06 89 THR A N 1
ATOM 728 C CA . THR A 1 89 ? -11.452 10.312 -2.477 1.00 94.06 89 THR A CA 1
ATOM 729 C C . THR A 1 89 ? -10.876 10.860 -3.784 1.00 94.06 89 THR A C 1
ATOM 731 O O . THR A 1 89 ? -10.771 10.111 -4.759 1.00 94.06 89 THR A O 1
ATOM 734 N N . PRO A 1 90 ? -10.588 12.170 -3.878 1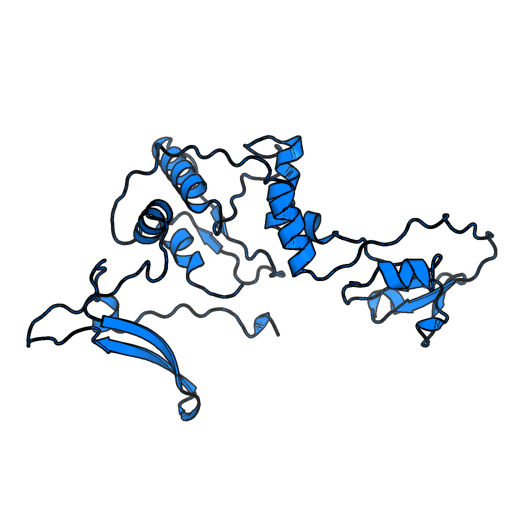.00 94.25 90 PRO A N 1
ATOM 735 C CA . PRO A 1 90 ? -9.962 12.736 -5.071 1.00 94.25 90 PRO A CA 1
ATOM 736 C C . PRO A 1 90 ? -8.561 12.146 -5.304 1.00 94.25 90 PRO A C 1
ATOM 738 O O . PRO A 1 90 ? -8.014 11.433 -4.459 1.00 94.25 90 PRO A O 1
ATOM 741 N N . GLU A 1 91 ? -7.982 12.425 -6.473 1.00 95.12 91 GLU A N 1
ATOM 742 C CA . GLU A 1 91 ? -6.566 12.131 -6.703 1.00 95.12 91 GLU A CA 1
ATOM 743 C C . GLU A 1 91 ? -5.710 12.870 -5.649 1.00 95.12 91 GLU A C 1
ATOM 745 O O . GLU A 1 91 ? -5.940 14.063 -5.421 1.00 95.12 91 GLU A O 1
ATOM 750 N N . PRO A 1 92 ? -4.742 12.195 -4.999 1.00 94.31 92 PRO A N 1
ATOM 751 C CA . PRO A 1 92 ? -3.778 12.852 -4.123 1.00 94.31 92 PRO A CA 1
ATOM 752 C C . PRO A 1 92 ? -2.982 13.954 -4.836 1.00 94.31 92 PRO A C 1
ATOM 754 O O . PRO A 1 92 ? -2.822 13.947 -6.056 1.00 94.31 92 PRO A O 1
ATOM 757 N N . SER A 1 93 ? -2.436 14.891 -4.061 1.00 94.44 93 SER A N 1
ATOM 758 C CA . SER A 1 93 ? -1.564 15.944 -4.587 1.00 94.44 93 SER A CA 1
ATOM 759 C C . SER A 1 93 ? -0.252 15.389 -5.144 1.00 94.44 93 SER A C 1
ATOM 761 O O . SER A 1 93 ? 0.200 14.310 -4.771 1.00 94.44 93 SER A O 1
ATOM 763 N N . GLU A 1 94 ? 0.431 16.179 -5.972 1.00 93.44 94 GLU A N 1
ATOM 764 C CA . GLU A 1 94 ? 1.746 15.827 -6.527 1.00 93.44 94 GLU A CA 1
ATOM 765 C C . GLU A 1 94 ? 2.782 15.469 -5.445 1.00 93.44 94 GLU A C 1
ATOM 767 O O . GLU A 1 94 ? 3.558 14.531 -5.613 1.00 93.44 94 GLU A O 1
ATOM 772 N N . SER A 1 95 ? 2.726 16.130 -4.283 1.00 95.25 95 SER A N 1
ATOM 773 C CA . SER A 1 95 ? 3.588 15.832 -3.130 1.00 95.25 95 SER A CA 1
ATOM 774 C C . SER A 1 95 ? 3.461 14.397 -2.609 1.00 95.25 95 SER A C 1
ATOM 776 O O . SER A 1 95 ? 4.439 13.850 -2.107 1.00 95.25 95 SER A O 1
ATOM 778 N N . HIS A 1 96 ? 2.289 13.768 -2.743 1.00 93.62 96 HIS A N 1
ATOM 779 C CA . HIS A 1 96 ? 2.099 12.363 -2.383 1.00 93.62 96 HIS A CA 1
ATOM 780 C C . HIS A 1 96 ? 2.927 11.448 -3.293 1.00 93.62 96 HIS A C 1
ATOM 782 O O . HIS A 1 96 ? 3.628 10.561 -2.811 1.00 93.62 96 HIS A O 1
ATOM 788 N N . TYR A 1 97 ? 2.894 11.696 -4.603 1.00 94.25 97 TYR A N 1
ATOM 789 C CA . TYR A 1 97 ? 3.671 10.923 -5.572 1.00 94.25 97 TYR A CA 1
ATOM 790 C C . TYR A 1 97 ? 5.170 11.209 -5.471 1.00 94.25 97 TYR A C 1
ATOM 792 O O . TYR A 1 97 ? 5.970 10.290 -5.630 1.00 94.25 97 TYR A O 1
ATOM 800 N N . GLN A 1 98 ? 5.550 12.445 -5.135 1.00 93.75 98 GLN A N 1
ATOM 801 C CA . GLN A 1 98 ? 6.943 12.788 -4.855 1.00 93.75 98 GLN A CA 1
ATOM 802 C C . GLN A 1 98 ? 7.480 12.014 -3.644 1.00 93.75 98 GLN A C 1
ATOM 804 O O . GLN A 1 98 ? 8.567 11.456 -3.722 1.00 93.75 98 GLN A O 1
ATOM 809 N N . ALA A 1 99 ? 6.704 11.899 -2.560 1.00 93.88 99 ALA A N 1
ATOM 810 C CA . ALA A 1 99 ? 7.109 11.112 -1.396 1.00 93.88 99 ALA A CA 1
ATOM 811 C C . ALA A 1 99 ? 7.325 9.628 -1.749 1.00 93.88 99 ALA A C 1
ATOM 813 O O . ALA A 1 99 ? 8.326 9.040 -1.346 1.00 93.88 99 ALA A O 1
ATOM 814 N N . ILE A 1 100 ? 6.438 9.040 -2.562 1.00 92.50 100 ILE A N 1
ATOM 815 C CA . ILE A 1 100 ? 6.598 7.664 -3.067 1.00 92.50 100 ILE A CA 1
ATOM 816 C C . ILE A 1 100 ? 7.883 7.531 -3.897 1.00 92.50 100 ILE A C 1
ATOM 818 O O . ILE A 1 100 ? 8.629 6.562 -3.748 1.00 92.50 100 ILE A O 1
ATOM 822 N N . PHE A 1 101 ? 8.150 8.499 -4.775 1.00 93.06 101 PHE A N 1
ATOM 823 C CA . PHE A 1 101 ? 9.359 8.519 -5.593 1.00 93.06 101 PHE A CA 1
ATOM 824 C C . PHE A 1 101 ? 10.632 8.581 -4.731 1.00 93.06 101 PHE A C 1
ATOM 826 O O . PHE A 1 101 ? 11.557 7.787 -4.932 1.00 93.06 101 PHE A O 1
ATOM 833 N N . ASP A 1 102 ? 10.646 9.452 -3.721 1.00 92.75 102 ASP A N 1
ATOM 834 C CA . ASP A 1 102 ? 11.766 9.620 -2.793 1.00 92.75 102 ASP A CA 1
ATOM 835 C C . ASP A 1 102 ? 12.009 8.346 -1.956 1.00 92.75 102 ASP A C 1
ATOM 837 O O . ASP A 1 102 ? 13.155 7.924 -1.766 1.00 92.75 102 ASP A O 1
ATOM 841 N N . GLU A 1 103 ? 10.940 7.679 -1.504 1.00 91.69 103 GLU A N 1
ATOM 842 C CA . GLU A 1 103 ? 11.011 6.410 -0.765 1.00 91.69 103 GLU A CA 1
ATOM 843 C C . GLU A 1 103 ? 11.548 5.252 -1.620 1.00 91.69 103 GLU A C 1
ATOM 845 O O . GLU A 1 103 ? 12.327 4.422 -1.131 1.00 91.69 103 GLU A O 1
ATOM 850 N N . ASN A 1 104 ? 11.189 5.205 -2.908 1.00 89.56 104 ASN A N 1
ATOM 851 C CA . ASN A 1 104 ? 11.669 4.179 -3.836 1.00 89.56 104 ASN A CA 1
ATOM 852 C C . ASN A 1 104 ? 13.168 4.297 -4.136 1.00 89.56 104 ASN A C 1
ATOM 854 O O . ASN A 1 104 ? 13.808 3.284 -4.461 1.00 89.56 104 ASN A O 1
ATOM 858 N N . LYS A 1 105 ? 13.742 5.495 -3.961 1.00 91.25 105 LYS A N 1
ATOM 859 C CA . LYS A 1 105 ? 15.146 5.819 -4.264 1.00 91.25 105 LYS A CA 1
ATOM 860 C C . LYS A 1 105 ? 15.491 5.581 -5.737 1.00 91.25 105 LYS A C 1
ATOM 862 O O . LYS A 1 105 ? 16.573 5.079 -6.045 1.00 91.25 105 LYS A O 1
ATOM 867 N N . GLU A 1 106 ? 14.552 5.881 -6.629 1.00 93.56 106 GLU A N 1
ATOM 868 C CA . GLU A 1 106 ? 14.783 5.890 -8.076 1.00 93.56 106 GLU A CA 1
ATOM 869 C C . GLU A 1 106 ? 15.371 7.241 -8.514 1.00 93.56 106 GLU A C 1
ATOM 871 O O . GLU A 1 106 ? 15.148 8.272 -7.881 1.00 93.56 106 GLU A O 1
ATOM 876 N N . SER A 1 107 ? 16.143 7.249 -9.599 1.00 95.25 107 SER A N 1
ATOM 877 C CA . SER A 1 107 ? 16.592 8.460 -10.288 1.00 95.25 107 SER A CA 1
ATOM 878 C C . SER A 1 107 ? 15.905 8.555 -11.649 1.00 95.25 107 SER A C 1
ATOM 880 O O . SER A 1 107 ? 15.637 7.538 -12.276 1.00 95.25 107 SER A O 1
ATOM 882 N N . LEU A 1 108 ? 15.599 9.765 -12.125 1.00 95.88 108 LEU A N 1
ATOM 883 C CA . LEU A 1 108 ? 15.046 9.943 -13.472 1.00 95.88 108 LEU A CA 1
ATOM 884 C C . LEU A 1 108 ? 16.170 9.963 -14.522 1.00 95.88 108 LEU A C 1
ATOM 886 O O . LEU A 1 108 ? 17.248 10.505 -14.245 1.00 95.88 108 LEU A O 1
ATOM 890 N N . PRO A 1 109 ? 15.942 9.405 -15.726 1.00 95.38 109 PRO A N 1
ATOM 891 C CA . PRO A 1 109 ? 16.911 9.480 -16.811 1.00 95.38 109 PRO A CA 1
ATOM 892 C C . PRO A 1 109 ? 17.068 10.920 -17.313 1.00 95.38 109 PRO A C 1
ATOM 894 O O . PRO A 1 109 ? 16.133 11.722 -17.272 1.00 95.38 109 PRO A O 1
ATOM 897 N N . LEU A 1 110 ? 18.252 11.242 -17.832 1.00 95.62 110 LEU A N 1
ATOM 898 C CA . LEU A 1 110 ? 18.450 12.445 -18.635 1.00 95.62 110 LEU A CA 1
ATOM 899 C C . LEU A 1 110 ? 17.843 12.240 -20.035 1.00 95.62 110 LEU A C 1
ATOM 901 O O . LEU A 1 110 ? 17.764 11.099 -20.494 1.00 95.62 110 LEU A O 1
ATOM 905 N N . PRO A 1 111 ? 17.418 13.310 -20.733 1.00 93.81 111 PRO A N 1
ATOM 906 C CA . PRO A 1 111 ? 16.976 13.204 -22.118 1.00 93.81 111 PRO A CA 1
ATOM 907 C C . PRO A 1 111 ? 18.074 12.614 -23.007 1.00 93.81 111 PRO A C 1
ATOM 909 O O . PRO A 1 111 ? 19.214 13.079 -22.988 1.00 93.81 111 PRO A O 1
ATOM 912 N N . VAL A 1 112 ? 17.715 11.604 -23.798 1.00 91.12 112 VAL A N 1
ATOM 913 C CA . VAL A 1 112 ? 18.607 10.939 -24.749 1.00 91.12 112 VAL A CA 1
ATOM 914 C C . VAL A 1 112 ? 17.920 10.849 -26.107 1.00 91.12 112 VAL A C 1
ATOM 916 O O . VAL A 1 112 ? 16.725 10.569 -26.187 1.00 91.12 112 VAL A O 1
ATOM 919 N N . GLU A 1 113 ? 18.686 11.051 -27.177 1.00 90.12 113 GLU A N 1
ATOM 920 C CA . GLU A 1 113 ? 18.209 10.843 -28.542 1.00 90.12 113 GLU A CA 1
ATOM 921 C C . GLU A 1 113 ? 17.923 9.353 -28.813 1.00 90.12 113 GLU A C 1
ATOM 923 O O . GLU A 1 113 ? 18.786 8.503 -28.549 1.00 90.12 113 GLU A O 1
ATOM 928 N N . PRO A 1 114 ? 16.746 9.004 -29.365 1.00 85.88 114 PRO A N 1
ATOM 929 C CA . PRO A 1 114 ? 16.419 7.622 -29.685 1.00 85.88 114 PRO A CA 1
ATOM 930 C C . PRO A 1 114 ? 17.461 7.006 -30.632 1.00 85.88 114 PRO A C 1
ATOM 932 O O . PRO A 1 114 ? 17.762 7.592 -31.678 1.00 85.88 114 PRO A O 1
ATOM 935 N N . PRO A 1 115 ? 18.012 5.820 -30.319 1.00 84.69 115 PRO A N 1
ATOM 936 C CA . PRO A 1 115 ? 19.006 5.208 -31.183 1.00 84.69 115 PRO A CA 1
ATOM 937 C C . PRO A 1 115 ? 18.388 4.764 -32.513 1.00 84.69 115 PRO A C 1
ATOM 939 O O . PRO A 1 115 ? 17.363 4.080 -32.556 1.00 84.69 115 PRO A O 1
ATOM 942 N N . LEU A 1 116 ? 19.053 5.103 -33.619 1.00 86.19 116 LEU A N 1
ATOM 943 C CA . LEU A 1 116 ? 18.729 4.574 -34.941 1.00 86.19 116 LEU A CA 1
ATOM 944 C C . LEU A 1 116 ? 19.503 3.273 -35.161 1.00 86.19 116 LEU A C 1
ATOM 946 O O . LEU A 1 116 ? 20.727 3.273 -35.299 1.00 86.19 116 LEU A O 1
ATOM 950 N N . HIS A 1 117 ? 18.788 2.152 -35.200 1.00 86.25 117 HIS A N 1
ATOM 951 C CA . HIS A 1 117 ? 19.379 0.847 -35.477 1.00 86.25 117 HIS A CA 1
ATOM 952 C C . HIS A 1 117 ? 19.092 0.405 -36.908 1.00 86.25 117 HIS A C 1
ATOM 954 O O . HIS A 1 117 ? 17.946 0.407 -37.358 1.00 86.25 117 HIS A O 1
ATOM 960 N N . ASP A 1 118 ? 20.131 -0.051 -37.605 1.00 88.38 118 ASP A N 1
ATOM 961 C CA . ASP A 1 118 ? 19.961 -0.723 -38.888 1.00 88.38 118 ASP A CA 1
ATOM 962 C C . ASP A 1 118 ? 19.176 -2.042 -38.714 1.00 88.38 118 ASP A C 1
ATOM 964 O O . ASP A 1 118 ? 19.242 -2.723 -37.683 1.00 88.38 118 ASP A O 1
ATOM 968 N N . LYS A 1 119 ? 18.454 -2.446 -39.761 1.00 85.00 119 LYS A N 1
ATOM 969 C CA . LYS A 1 119 ? 17.765 -3.737 -39.854 1.00 85.00 119 LYS A CA 1
ATOM 970 C C . LYS A 1 119 ? 18.719 -4.925 -39.712 1.00 85.00 119 LYS A C 1
ATOM 972 O O . LYS A 1 119 ? 18.263 -6.002 -39.341 1.00 85.00 119 LYS A O 1
ATOM 977 N N . SER A 1 120 ? 20.015 -4.738 -39.965 1.00 90.31 120 SER A N 1
ATOM 978 C CA . SER A 1 120 ? 21.043 -5.770 -39.794 1.00 90.31 120 SER A CA 1
ATOM 979 C C . SER A 1 120 ? 21.588 -5.896 -38.362 1.00 90.31 120 SER A C 1
ATOM 981 O O . SER A 1 120 ? 22.253 -6.884 -38.053 1.00 90.31 120 SER A O 1
ATOM 983 N N . LYS A 1 121 ? 21.301 -4.937 -37.464 1.00 93.81 121 LYS A N 1
ATOM 984 C CA . LYS A 1 121 ? 21.856 -4.916 -36.099 1.00 93.81 121 LYS A CA 1
ATOM 985 C C . LYS A 1 121 ? 21.481 -6.186 -35.333 1.00 93.81 121 LYS A C 1
ATOM 987 O O . LYS A 1 121 ? 20.296 -6.516 -35.215 1.00 93.81 121 LYS A O 1
ATOM 992 N N . VAL A 1 122 ? 22.502 -6.845 -34.789 1.00 96.31 122 VAL A N 1
ATOM 993 C CA . VAL A 1 122 ? 22.387 -7.915 -33.794 1.00 96.31 122 VAL A CA 1
ATOM 994 C C . VAL A 1 122 ? 22.540 -7.290 -32.409 1.00 96.31 122 VAL A C 1
ATOM 996 O O . VAL A 1 122 ? 23.513 -6.577 -32.150 1.00 96.31 122 VAL A O 1
ATOM 999 N N . PHE A 1 123 ? 21.556 -7.529 -31.551 1.00 96.81 123 PHE A N 1
ATOM 1000 C CA . PHE A 1 123 ? 21.487 -7.043 -30.183 1.00 96.81 123 PHE A CA 1
ATOM 1001 C C . PHE A 1 123 ? 22.069 -8.074 -29.227 1.00 96.81 123 PHE A C 1
ATOM 1003 O O . PHE A 1 123 ? 21.675 -9.242 -29.243 1.00 96.81 123 PHE A O 1
ATOM 1010 N N . LYS A 1 124 ? 22.974 -7.627 -28.363 1.00 97.75 124 LYS A N 1
ATOM 1011 C CA . LYS A 1 124 ? 23.422 -8.391 -27.207 1.00 97.75 124 LYS A CA 1
ATOM 1012 C C . LYS A 1 124 ? 22.417 -8.237 -26.071 1.00 97.75 124 LYS A C 1
ATOM 1014 O O . LYS A 1 124 ? 22.123 -7.114 -25.666 1.00 97.75 124 LYS A O 1
ATOM 1019 N N . VAL A 1 125 ? 21.901 -9.342 -25.551 1.00 98.00 125 VAL A N 1
ATOM 1020 C CA . VAL A 1 125 ? 20.915 -9.344 -24.462 1.00 98.00 125 VAL A CA 1
ATOM 1021 C C . VAL A 1 125 ? 21.556 -9.908 -23.202 1.00 98.00 125 VAL A C 1
ATOM 1023 O O . VAL A 1 125 ? 22.089 -11.016 -23.226 1.00 98.00 125 VAL A O 1
ATOM 1026 N N . TYR A 1 126 ? 21.484 -9.161 -22.105 1.00 98.06 126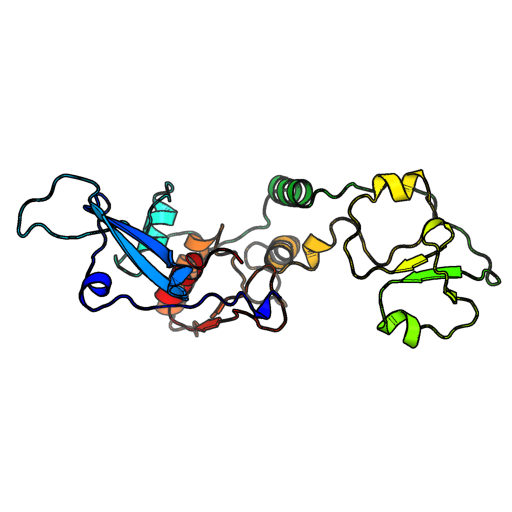 TYR A N 1
ATOM 1027 C CA . TYR A 1 126 ? 21.772 -9.676 -20.770 1.00 98.06 126 TYR A CA 1
ATOM 1028 C C . TYR A 1 126 ? 20.454 -9.864 -20.019 1.00 98.06 126 TYR A C 1
ATOM 1030 O O . TYR A 1 126 ? 19.626 -8.952 -19.984 1.00 98.06 126 TYR A O 1
ATOM 1038 N N . THR A 1 127 ? 20.249 -11.040 -19.429 1.00 97.38 127 THR A N 1
ATOM 1039 C CA . THR A 1 127 ? 19.051 -11.344 -18.642 1.00 97.38 127 THR A CA 1
ATOM 1040 C C . THR A 1 127 ? 19.338 -12.390 -17.571 1.00 97.38 127 THR A C 1
ATOM 1042 O O . THR A 1 127 ? 20.105 -13.325 -17.794 1.00 97.38 127 THR A O 1
ATOM 1045 N N . ASP A 1 128 ? 18.693 -12.242 -16.419 1.00 94.56 128 ASP A N 1
ATOM 1046 C CA . ASP A 1 128 ? 18.640 -13.224 -15.333 1.00 94.56 128 ASP A CA 1
ATOM 1047 C C . ASP A 1 128 ? 17.361 -14.092 -15.381 1.00 94.56 128 ASP A C 1
ATOM 1049 O O . ASP A 1 128 ? 17.177 -14.998 -14.565 1.00 94.56 128 ASP A O 1
ATOM 1053 N N . MET A 1 129 ? 16.478 -13.859 -16.360 1.00 95.94 129 MET A N 1
ATOM 1054 C CA . MET A 1 129 ? 15.180 -14.522 -16.479 1.00 95.94 129 MET A CA 1
ATOM 1055 C C . MET A 1 129 ? 15.233 -15.736 -17.411 1.00 95.94 129 MET A C 1
ATOM 1057 O O . MET A 1 129 ? 15.382 -15.616 -18.628 1.00 95.94 129 MET A O 1
ATOM 1061 N N . GLN A 1 130 ? 14.984 -16.925 -16.857 1.00 95.06 130 GLN A N 1
ATOM 1062 C CA . GLN A 1 130 ? 14.939 -18.181 -17.622 1.00 95.06 130 GLN A CA 1
ATOM 1063 C C . GLN A 1 130 ? 13.878 -18.169 -18.732 1.00 95.06 130 GLN A C 1
ATOM 1065 O O . GLN A 1 130 ? 14.071 -18.747 -19.798 1.00 95.06 130 GLN A O 1
ATOM 1070 N N . GLN A 1 131 ? 12.761 -17.474 -18.516 1.00 95.62 131 GLN A N 1
ATOM 1071 C CA . GLN A 1 131 ? 11.694 -17.326 -19.506 1.00 95.62 131 GLN A CA 1
ATOM 1072 C C . GLN A 1 131 ? 12.176 -16.580 -20.756 1.00 95.62 131 GLN A C 1
ATOM 1074 O O . GLN A 1 131 ? 11.771 -16.923 -21.863 1.00 95.62 131 GLN A O 1
ATOM 1079 N N . VAL A 1 132 ? 13.055 -15.589 -20.589 1.00 95.69 132 VAL A N 1
ATOM 1080 C CA . VAL A 1 132 ? 13.624 -14.819 -21.702 1.00 95.69 132 VAL A CA 1
ATOM 1081 C C . VAL A 1 132 ? 14.663 -15.660 -22.436 1.00 95.69 132 VAL A C 1
ATOM 1083 O O . VAL A 1 132 ? 14.605 -15.742 -23.661 1.00 95.69 132 VAL A O 1
ATOM 1086 N N . LEU A 1 133 ? 15.536 -16.354 -21.696 1.00 95.00 133 LEU A N 1
ATOM 1087 C CA . LEU A 1 133 ? 16.526 -17.279 -22.265 1.00 95.00 133 LEU A CA 1
ATOM 1088 C C . LEU A 1 133 ? 15.876 -18.361 -23.139 1.00 95.00 133 LEU A C 1
ATOM 1090 O O . LEU A 1 133 ? 16.369 -18.655 -24.222 1.00 95.00 133 LEU A O 1
ATOM 1094 N N . ASN A 1 134 ? 14.745 -18.912 -22.695 1.00 95.62 134 ASN A N 1
ATOM 1095 C CA . ASN A 1 134 ? 14.034 -19.971 -23.416 1.00 95.62 134 ASN A CA 1
ATOM 1096 C C . ASN A 1 134 ? 13.107 -19.437 -24.526 1.00 95.62 134 ASN A C 1
ATOM 1098 O O . ASN A 1 134 ? 12.773 -20.161 -25.466 1.00 95.62 134 ASN A O 1
ATOM 1102 N N . GLY A 1 135 ? 12.640 -18.191 -24.401 1.00 95.12 135 GLY A N 1
ATOM 1103 C CA . GLY A 1 135 ? 11.637 -17.603 -25.291 1.00 95.12 135 GLY A CA 1
ATOM 1104 C C . GLY A 1 135 ? 12.215 -16.834 -26.480 1.00 95.12 135 GLY A C 1
ATOM 1105 O O . GLY A 1 135 ? 11.593 -16.786 -27.544 1.00 95.12 135 GLY A O 1
ATOM 1106 N N . VAL A 1 136 ? 13.397 -16.231 -26.331 1.00 94.94 136 VAL A N 1
ATOM 1107 C CA . VAL A 1 136 ? 14.003 -15.392 -27.373 1.00 94.94 136 VAL A CA 1
ATOM 1108 C C . VAL A 1 136 ? 14.934 -16.229 -28.249 1.00 94.94 136 VAL A C 1
ATOM 1110 O O . VAL A 1 136 ? 16.090 -16.457 -27.920 1.00 94.94 136 VAL A O 1
ATOM 1113 N N . ASN A 1 137 ? 14.416 -16.651 -29.407 1.00 94.75 137 ASN A N 1
ATOM 1114 C CA . ASN A 1 137 ? 15.124 -17.526 -30.356 1.00 94.75 137 ASN A CA 1
ATOM 1115 C C . ASN A 1 137 ? 15.495 -16.840 -31.683 1.00 94.75 137 ASN A C 1
ATOM 1117 O O . ASN A 1 137 ? 16.042 -17.466 -32.590 1.00 94.75 137 ASN A O 1
ATOM 1121 N N . HIS A 1 138 ? 15.155 -15.560 -31.846 1.00 95.56 138 HIS A N 1
ATOM 1122 C CA . HIS A 1 138 ? 15.392 -14.857 -33.101 1.00 95.56 138 HIS A CA 1
ATOM 1123 C C . HIS A 1 138 ? 16.888 -14.499 -33.246 1.00 95.56 138 HIS A C 1
ATOM 1125 O O . HIS A 1 138 ? 17.442 -13.886 -32.336 1.00 95.56 138 HIS A O 1
ATOM 1131 N N . PRO A 1 139 ? 17.543 -14.770 -34.395 1.00 94.94 139 PRO A N 1
ATOM 1132 C CA . PRO A 1 139 ? 19.007 -14.686 -34.551 1.00 94.94 139 PRO A CA 1
ATOM 1133 C C . PRO A 1 139 ? 19.602 -13.282 -34.370 1.00 94.94 139 PRO A C 1
ATOM 1135 O O . PRO A 1 139 ? 20.809 -13.123 -34.218 1.00 94.94 139 PRO A O 1
ATOM 1138 N N . ARG A 1 140 ? 18.761 -12.243 -34.384 1.00 95.62 140 ARG A N 1
ATOM 1139 C CA . ARG A 1 140 ? 19.167 -10.862 -34.072 1.00 95.62 140 ARG A CA 1
ATOM 1140 C C . ARG A 1 140 ? 19.336 -10.585 -32.579 1.00 95.62 140 ARG A C 1
ATOM 1142 O O . ARG A 1 140 ? 19.733 -9.476 -32.249 1.00 95.62 140 ARG A O 1
ATOM 1149 N N . PHE A 1 141 ? 19.043 -11.536 -31.703 1.00 96.62 141 PHE A N 1
ATOM 1150 C CA . PHE A 1 141 ? 19.251 -11.408 -30.266 1.00 96.62 141 PHE A CA 1
ATOM 1151 C C . PHE A 1 141 ? 20.215 -12.502 -29.829 1.00 96.62 141 PHE A C 1
ATOM 1153 O O . PHE A 1 141 ? 19.915 -13.687 -29.943 1.00 96.62 141 PHE A O 1
ATOM 1160 N N . VAL A 1 142 ? 21.394 -12.095 -29.373 1.00 97.38 142 VAL A N 1
ATOM 1161 C CA . VAL A 1 142 ? 22.447 -12.999 -28.910 1.00 97.38 142 VAL A CA 1
ATOM 1162 C C . VAL A 1 142 ? 22.677 -12.729 -27.435 1.00 97.38 142 VAL A C 1
ATOM 1164 O O . VAL A 1 142 ? 22.887 -11.586 -27.034 1.00 97.38 142 VAL A O 1
ATOM 1167 N N . PHE A 1 143 ? 22.637 -13.769 -26.612 1.00 97.81 143 PHE A N 1
ATOM 1168 C CA . PHE A 1 143 ? 22.844 -13.609 -25.179 1.00 97.81 143 PHE A CA 1
ATOM 1169 C C . PHE A 1 143 ? 24.312 -13.352 -24.842 1.00 97.81 143 PHE A C 1
ATOM 1171 O O . PHE A 1 143 ? 25.218 -13.908 -25.465 1.00 97.81 143 PHE A O 1
ATOM 1178 N N . THR A 1 144 ? 24.539 -12.518 -23.834 1.00 96.81 144 THR A N 1
ATOM 1179 C CA . THR A 1 144 ? 25.861 -12.281 -23.253 1.00 96.81 144 THR A CA 1
ATOM 1180 C C . THR A 1 144 ? 25.815 -12.432 -21.739 1.00 96.81 144 THR A C 1
ATOM 1182 O O . THR A 1 144 ? 24.839 -12.056 -21.096 1.00 96.81 144 THR A O 1
ATOM 1185 N N . ASN A 1 145 ? 26.907 -12.946 -21.171 1.00 95.31 145 ASN A N 1
ATOM 1186 C CA . ASN A 1 145 ? 27.109 -13.031 -19.723 1.00 95.31 145 ASN A CA 1
ATOM 1187 C C . ASN A 1 145 ? 27.764 -11.763 -19.150 1.00 95.31 145 ASN A C 1
ATOM 1189 O O . ASN A 1 145 ? 28.027 -11.696 -17.952 1.00 95.31 145 ASN A O 1
ATOM 1193 N N . ASN A 1 146 ? 28.079 -10.772 -19.989 1.00 95.88 146 ASN A N 1
ATOM 1194 C CA . ASN A 1 146 ? 28.675 -9.513 -19.561 1.00 95.88 146 ASN A CA 1
ATOM 1195 C C . ASN A 1 146 ? 27.678 -8.364 -19.754 1.00 95.88 146 ASN A C 1
ATOM 1197 O O . ASN A 1 146 ? 27.466 -7.871 -20.860 1.00 95.88 146 ASN A O 1
ATOM 1201 N N . GLU A 1 147 ? 27.099 -7.904 -18.647 1.00 94.88 147 GLU A N 1
ATOM 1202 C CA . GLU A 1 147 ? 26.082 -6.849 -18.628 1.00 94.88 147 GLU A CA 1
ATOM 1203 C C . GLU A 1 147 ? 26.550 -5.542 -19.290 1.00 94.88 147 GLU A C 1
ATOM 1205 O O . GLU A 1 147 ? 25.756 -4.832 -19.914 1.00 94.88 147 GLU A O 1
ATOM 1210 N N . LYS A 1 148 ? 27.852 -5.229 -19.206 1.00 93.81 148 LYS A N 1
ATOM 1211 C CA . LYS A 1 148 ? 28.430 -3.970 -19.709 1.00 93.81 148 LYS A CA 1
ATOM 1212 C C . LYS A 1 148 ? 28.452 -3.870 -21.232 1.00 93.81 148 LYS A C 1
ATOM 1214 O O . LYS A 1 148 ? 28.452 -2.764 -21.757 1.00 93.81 148 LYS A O 1
ATOM 1219 N N . GLU A 1 149 ? 28.472 -4.997 -21.937 1.00 94.62 149 GLU A N 1
ATOM 1220 C CA . GLU A 1 149 ? 28.474 -5.026 -23.407 1.00 94.62 149 GLU A CA 1
ATOM 1221 C C . GLU A 1 149 ? 27.092 -5.277 -24.017 1.00 94.62 149 GLU A C 1
ATOM 1223 O O . GLU A 1 149 ? 26.967 -5.335 -25.240 1.00 94.62 149 GLU A O 1
ATOM 1228 N N . ALA A 1 150 ? 26.067 -5.466 -23.186 1.00 97.25 150 ALA A N 1
ATOM 1229 C CA . ALA A 1 150 ? 24.714 -5.692 -23.664 1.00 97.25 150 ALA A CA 1
ATOM 1230 C C . ALA A 1 150 ? 24.142 -4.442 -24.357 1.00 97.25 150 ALA A C 1
ATOM 1232 O O . ALA A 1 150 ? 24.372 -3.309 -23.937 1.00 97.25 150 ALA A O 1
ATOM 1233 N N . ASP A 1 151 ? 23.357 -4.646 -25.406 1.00 96.19 151 ASP A N 1
ATOM 1234 C CA . ASP A 1 151 ? 22.509 -3.600 -25.976 1.00 96.19 151 ASP A CA 1
ATOM 1235 C C . ASP A 1 151 ? 21.150 -3.545 -25.240 1.00 96.19 151 ASP A C 1
ATOM 1237 O O . ASP A 1 151 ? 20.507 -2.498 -25.200 1.00 96.19 151 ASP A O 1
ATOM 1241 N N . ILE A 1 152 ? 20.718 -4.666 -24.644 1.00 96.88 152 ILE A N 1
ATOM 1242 C CA . ILE A 1 152 ? 19.446 -4.809 -23.921 1.00 96.88 152 ILE A CA 1
ATOM 1243 C C . ILE A 1 152 ? 19.702 -5.414 -22.542 1.00 96.88 152 ILE A C 1
ATOM 1245 O O . ILE A 1 152 ? 20.298 -6.490 -22.440 1.00 96.88 152 ILE A O 1
ATOM 1249 N N . LEU A 1 153 ? 19.205 -4.752 -21.501 1.00 97.56 153 LEU A N 1
ATOM 1250 C CA . LEU A 1 153 ? 19.142 -5.283 -20.144 1.00 97.56 153 LEU A CA 1
ATOM 1251 C C . LEU A 1 153 ? 17.704 -5.702 -19.844 1.00 97.56 153 LEU A C 1
ATOM 1253 O O . LEU A 1 153 ? 16.796 -4.871 -19.826 1.00 97.56 153 LEU A O 1
ATOM 1257 N N . PHE A 1 154 ? 17.502 -6.998 -19.624 1.00 97.06 154 PHE A N 1
ATOM 1258 C CA . PHE A 1 154 ? 16.203 -7.560 -19.277 1.00 97.06 154 PHE A CA 1
ATOM 1259 C C . PHE A 1 154 ? 16.305 -8.253 -17.921 1.00 97.06 154 PHE A C 1
ATOM 1261 O O . PHE A 1 154 ? 16.559 -9.457 -17.851 1.00 97.06 154 PHE A O 1
ATOM 1268 N N . HIS A 1 155 ? 16.129 -7.485 -16.849 1.00 95.12 155 HIS A N 1
ATOM 1269 C CA . HIS A 1 155 ? 16.261 -7.988 -15.481 1.00 95.12 155 HIS A CA 1
ATOM 1270 C C . HIS A 1 155 ? 14.906 -8.294 -14.854 1.00 95.12 155 HIS A C 1
ATOM 1272 O O . HIS A 1 155 ? 13.909 -7.614 -15.123 1.00 95.12 155 HIS A O 1
ATOM 1278 N N . PHE A 1 156 ? 14.901 -9.274 -13.956 1.00 93.19 156 PHE A N 1
ATOM 1279 C CA . PHE A 1 156 ? 13.819 -9.491 -13.004 1.00 93.19 156 PHE A CA 1
ATOM 1280 C C . PHE A 1 156 ? 13.828 -8.438 -11.885 1.00 93.19 156 PHE A C 1
ATOM 1282 O O . PHE A 1 156 ? 12.772 -8.009 -11.424 1.00 93.19 156 PHE A O 1
ATOM 1289 N N . SER A 1 157 ? 15.015 -8.022 -11.432 1.00 91.38 157 SER A N 1
ATOM 1290 C CA . SER A 1 157 ? 15.171 -7.011 -10.380 1.00 91.38 157 SER A CA 1
ATOM 1291 C C . SER A 1 157 ? 14.919 -5.587 -10.876 1.00 91.38 157 SER A C 1
ATOM 1293 O O . SER A 1 157 ? 15.189 -5.270 -12.033 1.00 91.38 157 SER A O 1
ATOM 1295 N N . HIS A 1 158 ? 14.482 -4.705 -9.973 1.00 90.81 158 HIS A N 1
ATOM 1296 C CA . HIS A 1 158 ? 14.194 -3.307 -10.293 1.00 90.81 158 HIS A CA 1
ATOM 1297 C C . HIS A 1 158 ? 15.436 -2.496 -10.672 1.00 90.81 158 HIS A C 1
ATOM 1299 O O . HIS A 1 158 ? 16.429 -2.492 -9.938 1.00 90.81 158 HIS A O 1
ATOM 1305 N N . PHE A 1 159 ? 15.334 -1.725 -11.755 1.00 94.44 159 PHE A N 1
ATOM 1306 C CA . PHE A 1 159 ? 16.261 -0.628 -12.011 1.00 94.44 159 PHE A CA 1
ATOM 1307 C C . PHE A 1 159 ? 15.893 0.572 -11.145 1.00 94.44 159 PHE A C 1
ATOM 1309 O O . PHE A 1 159 ? 14.731 0.960 -11.065 1.00 94.44 159 PHE A O 1
ATOM 1316 N N . LYS A 1 160 ? 16.902 1.167 -10.506 1.00 94.00 160 LYS A N 1
ATOM 1317 C CA . LYS A 1 160 ? 16.730 2.395 -9.722 1.00 94.00 160 LYS A CA 1
ATOM 1318 C C . LYS A 1 160 ? 17.519 3.563 -10.276 1.00 94.00 160 LYS A C 1
ATOM 1320 O O . LYS A 1 160 ? 17.030 4.683 -10.261 1.00 94.00 160 LYS A O 1
ATOM 1325 N N . ASP A 1 161 ? 18.724 3.311 -10.776 1.00 94.81 161 ASP A N 1
ATOM 1326 C CA . ASP A 1 161 ? 19.618 4.372 -11.225 1.00 94.81 161 ASP A CA 1
ATOM 1327 C C . ASP A 1 161 ? 19.523 4.635 -12.737 1.00 94.81 161 ASP A C 1
ATOM 1329 O O . ASP A 1 161 ? 20.459 4.386 -13.504 1.00 94.81 161 ASP A O 1
ATOM 1333 N N . TYR A 1 162 ? 18.367 5.131 -13.185 1.00 96.12 162 TYR A N 1
ATOM 1334 C CA . TYR A 1 162 ? 18.157 5.467 -14.595 1.00 96.12 162 TYR A CA 1
ATOM 1335 C C . TYR A 1 162 ? 19.035 6.641 -15.050 1.00 96.12 162 TYR A C 1
ATOM 1337 O O . TYR A 1 162 ? 19.418 6.709 -16.220 1.00 96.12 162 TYR A O 1
ATOM 1345 N N . LYS A 1 163 ? 19.409 7.548 -14.139 1.00 96.38 163 LYS A N 1
ATOM 1346 C CA . LYS A 1 163 ? 20.305 8.672 -14.432 1.00 96.38 163 LYS A CA 1
ATOM 1347 C C . LYS A 1 163 ? 21.677 8.190 -14.898 1.00 96.38 163 LYS A C 1
ATOM 1349 O O . LYS A 1 163 ? 22.131 8.616 -15.962 1.00 96.38 163 LYS A O 1
ATOM 1354 N N . THR A 1 164 ? 22.314 7.282 -14.162 1.00 95.81 164 THR A N 1
ATOM 1355 C CA . THR A 1 164 ? 23.614 6.723 -14.564 1.00 95.81 164 THR A CA 1
ATOM 1356 C C . THR A 1 164 ? 23.500 5.950 -15.875 1.00 95.81 164 THR A C 1
ATOM 1358 O O . THR A 1 164 ? 24.300 6.175 -16.782 1.00 95.81 164 THR A O 1
ATOM 1361 N N . LEU A 1 165 ? 22.451 5.134 -16.044 1.00 94.62 165 LEU A N 1
ATOM 1362 C CA . LEU A 1 165 ? 22.214 4.392 -17.289 1.00 94.62 165 LEU A CA 1
ATOM 1363 C C . LEU A 1 165 ? 22.070 5.322 -18.502 1.00 94.62 165 LEU A C 1
ATOM 1365 O O . LEU A 1 165 ? 22.740 5.113 -19.508 1.00 94.62 165 LEU A O 1
ATOM 1369 N N . SER A 1 166 ? 21.272 6.385 -18.389 1.00 95.38 166 SER A N 1
ATOM 1370 C CA . SER A 1 166 ? 21.099 7.371 -19.467 1.00 95.38 166 SER A CA 1
ATOM 1371 C C . SER A 1 166 ? 22.366 8.183 -19.773 1.00 95.38 166 SER A C 1
ATOM 1373 O O . SER A 1 166 ? 22.538 8.635 -20.901 1.00 95.38 166 SER A O 1
ATOM 1375 N N . THR A 1 167 ? 23.269 8.346 -18.800 1.00 96.06 167 THR A N 1
ATOM 1376 C CA . THR A 1 167 ? 24.510 9.122 -18.964 1.00 96.06 167 THR A CA 1
ATOM 1377 C C . THR A 1 167 ? 25.634 8.276 -19.559 1.00 96.06 167 THR A C 1
ATOM 1379 O O . THR A 1 167 ? 26.300 8.694 -20.502 1.00 96.06 167 THR A O 1
ATOM 1382 N N . GLU A 1 168 ? 25.863 7.083 -19.012 1.00 95.62 168 GLU A N 1
ATOM 1383 C CA . GLU A 1 168 ? 26.988 6.223 -19.396 1.00 95.62 168 GLU A CA 1
ATOM 1384 C C . GLU A 1 168 ? 26.651 5.308 -20.575 1.00 95.62 168 GLU A C 1
ATOM 1386 O O . GLU A 1 168 ? 27.523 4.955 -21.371 1.00 95.62 168 GLU A O 1
ATOM 1391 N N . ARG A 1 169 ? 25.383 4.899 -20.688 1.00 94.75 169 ARG A N 1
ATOM 1392 C CA . ARG A 1 169 ? 24.891 3.961 -21.703 1.00 94.75 169 ARG A CA 1
ATOM 1393 C C . ARG A 1 169 ? 23.585 4.472 -22.326 1.00 94.75 169 ARG A C 1
ATOM 1395 O O . ARG A 1 169 ? 22.590 3.754 -22.301 1.00 94.75 169 ARG A O 1
ATOM 1402 N N . PRO A 1 170 ? 23.580 5.672 -22.935 1.00 93.62 170 PRO A N 1
ATOM 1403 C CA . PRO A 1 170 ? 22.369 6.354 -23.408 1.00 93.62 170 PRO A CA 1
ATOM 1404 C C . PRO A 1 170 ? 21.444 5.492 -24.283 1.00 93.62 170 PRO A C 1
ATOM 1406 O O . PRO A 1 170 ? 20.228 5.640 -24.251 1.00 93.62 170 PRO A O 1
ATOM 1409 N N . HIS A 1 171 ? 22.007 4.569 -25.059 1.00 93.19 171 HIS A N 1
ATOM 1410 C CA . HIS A 1 171 ? 21.260 3.751 -26.015 1.00 93.19 171 HIS A CA 1
ATOM 1411 C C . HIS A 1 171 ? 20.972 2.324 -25.533 1.00 93.19 171 HIS A C 1
ATOM 1413 O O . HIS A 1 171 ? 20.545 1.494 -26.335 1.00 93.19 171 HIS A O 1
ATOM 1419 N N . VAL A 1 172 ? 21.224 2.016 -24.256 1.00 94.81 172 VAL A N 1
ATOM 1420 C CA . VAL A 1 172 ? 20.838 0.722 -23.687 1.00 94.81 172 VAL A CA 1
ATOM 1421 C C . VAL A 1 172 ? 19.319 0.641 -23.571 1.00 94.81 172 VAL A C 1
ATOM 1423 O O . VAL A 1 172 ? 18.666 1.582 -23.124 1.00 94.81 172 VAL A O 1
ATOM 1426 N N . LEU A 1 173 ? 18.747 -0.489 -23.976 1.00 94.75 173 LEU A N 1
ATOM 1427 C CA . LEU A 1 173 ? 17.314 -0.734 -23.857 1.00 94.75 173 LEU A CA 1
ATOM 1428 C C . LEU A 1 173 ? 17.026 -1.468 -22.548 1.00 94.75 173 LEU A C 1
ATOM 1430 O O . LEU A 1 173 ? 17.699 -2.446 -22.223 1.00 94.75 173 LEU A O 1
ATOM 1434 N N . LEU A 1 174 ? 16.017 -1.003 -21.814 1.00 95.75 174 LEU A N 1
ATOM 1435 C CA . LEU A 1 174 ? 15.590 -1.566 -20.532 1.00 95.75 174 LEU A CA 1
ATOM 1436 C C . LEU A 1 174 ? 14.187 -2.166 -20.666 1.00 95.75 174 LEU A C 1
ATOM 1438 O O . LEU A 1 174 ? 13.380 -1.695 -21.466 1.00 95.75 174 LEU A O 1
ATOM 1442 N N . ASN A 1 175 ? 13.877 -3.180 -19.859 1.00 96.00 175 ASN A N 1
ATOM 1443 C CA . ASN A 1 175 ? 12.544 -3.792 -19.790 1.00 96.00 175 ASN A CA 1
ATOM 1444 C C . ASN A 1 175 ? 11.608 -3.145 -18.751 1.00 96.00 175 ASN A C 1
ATOM 1446 O O . ASN A 1 175 ? 10.596 -3.748 -18.406 1.00 96.00 175 ASN A O 1
ATOM 1450 N N . GLN A 1 176 ? 11.966 -1.973 -18.221 1.00 95.38 176 GLN A N 1
ATOM 1451 C CA . GLN A 1 176 ? 11.261 -1.280 -17.137 1.00 95.38 176 GLN A CA 1
ATOM 1452 C C . GLN A 1 176 ? 11.273 0.231 -17.384 1.00 95.38 176 GLN A C 1
A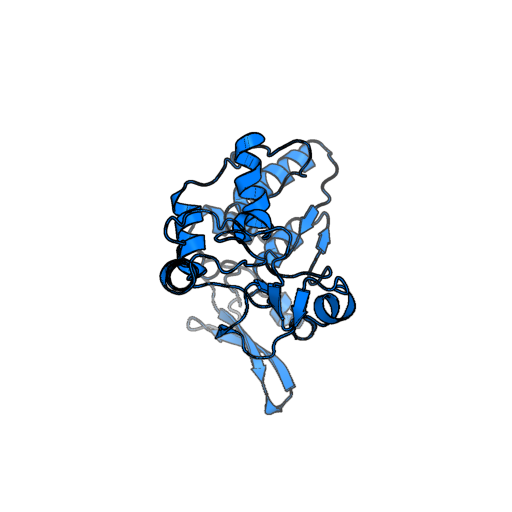TOM 1454 O O . GLN A 1 176 ? 12.180 0.748 -18.046 1.00 95.38 176 GLN A O 1
ATOM 1459 N N . PHE A 1 177 ? 10.291 0.935 -16.823 1.00 94.44 177 PHE A N 1
ATOM 1460 C CA . PHE A 1 177 ? 10.189 2.393 -16.889 1.00 94.44 177 PHE A CA 1
ATOM 1461 C C . PHE A 1 177 ? 10.361 3.019 -15.497 1.00 94.44 177 PHE A C 1
ATOM 1463 O O . PHE A 1 177 ? 9.886 2.444 -14.514 1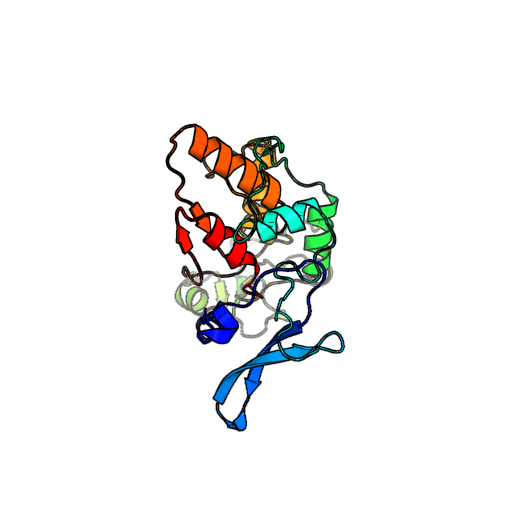.00 94.44 177 PHE A O 1
ATOM 1470 N N . PRO A 1 178 ? 10.977 4.214 -15.391 1.00 93.62 178 PRO A N 1
ATOM 1471 C CA . PRO A 1 178 ? 10.989 4.951 -14.130 1.00 93.62 178 PRO A CA 1
ATOM 1472 C C . PRO A 1 178 ? 9.552 5.234 -13.669 1.00 93.62 178 PRO A C 1
ATOM 1474 O O . PRO A 1 178 ? 8.683 5.535 -14.493 1.00 93.62 178 PRO A O 1
ATOM 1477 N N . CYS A 1 179 ? 9.306 5.150 -12.360 1.00 93.75 179 CYS A N 1
ATOM 1478 C CA . CYS A 1 179 ? 7.989 5.369 -11.745 1.00 93.75 179 CYS A CA 1
ATOM 1479 C C . CYS A 1 179 ? 6.874 4.398 -12.196 1.00 93.75 179 CYS A C 1
ATOM 1481 O O . CYS A 1 179 ? 5.689 4.677 -11.990 1.00 93.75 179 CYS A O 1
ATOM 1483 N N . GLU A 1 180 ? 7.200 3.244 -12.793 1.00 94.31 180 GLU A N 1
ATOM 1484 C CA . GLU A 1 180 ? 6.204 2.238 -13.205 1.00 94.31 180 GLU A CA 1
ATOM 1485 C C . GLU A 1 180 ? 5.378 1.699 -12.018 1.00 94.31 180 GLU A C 1
ATOM 1487 O O . GLU A 1 180 ? 4.234 1.253 -12.174 1.00 94.31 180 GLU A O 1
ATOM 1492 N N . ASN A 1 181 ? 5.917 1.800 -10.800 1.00 92.38 181 ASN A N 1
ATOM 1493 C CA . ASN A 1 181 ? 5.221 1.469 -9.559 1.00 92.38 181 ASN A CA 1
ATOM 1494 C C . ASN A 1 181 ? 3.898 2.243 -9.394 1.00 92.38 181 ASN A C 1
ATOM 1496 O O . ASN A 1 181 ? 2.962 1.715 -8.798 1.00 92.38 181 ASN A O 1
ATOM 1500 N N . LEU A 1 182 ? 3.772 3.443 -9.978 1.00 93.31 182 LEU A N 1
ATOM 1501 C CA . LEU A 1 182 ? 2.532 4.219 -9.923 1.00 93.31 182 LEU A CA 1
ATOM 1502 C C . LEU A 1 182 ? 1.344 3.512 -10.596 1.00 93.31 182 LEU A C 1
ATOM 1504 O O . LEU A 1 182 ? 0.195 3.769 -10.243 1.00 93.31 182 LEU A O 1
ATOM 1508 N N . LEU A 1 183 ? 1.616 2.614 -11.547 1.00 93.56 183 LEU A N 1
ATOM 1509 C CA . LEU A 1 183 ? 0.605 1.819 -12.250 1.00 93.56 183 LEU A CA 1
ATOM 1510 C C . LEU A 1 183 ? 0.553 0.365 -11.779 1.00 93.56 183 LEU A C 1
ATOM 1512 O O . LEU A 1 183 ? -0.497 -0.271 -11.854 1.00 93.56 183 LEU A O 1
ATOM 1516 N N . THR A 1 184 ? 1.678 -0.179 -11.319 1.00 92.62 184 THR A N 1
ATOM 1517 C CA . THR A 1 184 ? 1.794 -1.604 -10.969 1.00 92.62 184 THR A CA 1
ATOM 1518 C C . THR A 1 184 ? 1.508 -1.895 -9.495 1.00 92.62 184 THR A C 1
ATOM 1520 O O . THR A 1 184 ? 1.194 -3.035 -9.142 1.00 92.62 184 THR A O 1
ATOM 1523 N N . VAL A 1 185 ? 1.539 -0.878 -8.629 1.00 92.81 185 VAL A N 1
ATOM 1524 C CA . VAL A 1 185 ? 1.184 -0.990 -7.210 1.00 92.81 185 VAL A CA 1
ATOM 1525 C C . VAL A 1 185 ? -0.284 -0.606 -7.000 1.00 92.81 185 VAL A C 1
ATOM 1527 O O . VAL A 1 185 ? -0.776 0.370 -7.559 1.00 92.81 185 VAL A O 1
ATOM 1530 N N . LYS A 1 186 ? -1.016 -1.394 -6.200 1.00 94.00 186 LYS A N 1
ATOM 1531 C CA . LYS A 1 186 ? -2.492 -1.349 -6.134 1.00 94.00 186 LYS A CA 1
ATOM 1532 C C . LYS A 1 186 ? -3.055 -0.014 -5.653 1.00 94.00 186 LYS A C 1
ATOM 1534 O O . LYS A 1 186 ? -4.034 0.465 -6.219 1.00 94.00 186 LYS A O 1
ATOM 1539 N N . ASP A 1 187 ? -2.486 0.543 -4.590 1.00 92.81 187 ASP A N 1
ATOM 1540 C CA . ASP A 1 187 ? -2.936 1.815 -4.024 1.00 92.81 187 ASP A CA 1
ATOM 1541 C C . ASP A 1 187 ? -2.587 2.985 -4.948 1.00 92.81 187 ASP A C 1
ATOM 1543 O O . ASP A 1 187 ? -3.437 3.836 -5.192 1.00 92.81 187 ASP A O 1
ATOM 1547 N N . CYS A 1 188 ? -1.401 2.969 -5.558 1.00 94.88 188 CYS A N 1
ATOM 1548 C CA . CYS A 1 188 ? -1.003 3.959 -6.553 1.00 94.88 188 CYS A CA 1
ATOM 1549 C C . CYS A 1 188 ? -1.910 3.919 -7.791 1.00 94.88 188 CYS A C 1
ATOM 1551 O O . CYS A 1 188 ? -2.409 4.962 -8.214 1.00 94.88 188 CYS A O 1
ATOM 1553 N N . LEU A 1 189 ? -2.209 2.724 -8.317 1.00 95.38 189 LEU A N 1
ATOM 1554 C CA . LEU A 1 189 ? -3.130 2.553 -9.440 1.00 95.38 189 LEU A CA 1
ATOM 1555 C C . LEU A 1 189 ? -4.519 3.104 -9.104 1.00 95.38 189 LEU A C 1
ATOM 1557 O O . LEU A 1 189 ? -5.113 3.802 -9.926 1.00 95.38 189 LEU A O 1
ATOM 1561 N N . ALA A 1 190 ? -5.036 2.815 -7.905 1.00 94.69 190 ALA A N 1
ATOM 1562 C CA . ALA A 1 190 ? -6.322 3.338 -7.451 1.00 94.69 190 ALA A CA 1
ATOM 1563 C C . ALA A 1 190 ? -6.317 4.872 -7.359 1.00 94.69 190 ALA A C 1
ATOM 1565 O O . ALA A 1 190 ? -7.252 5.513 -7.844 1.00 94.69 190 ALA A O 1
ATOM 1566 N N . SER A 1 191 ? -5.249 5.452 -6.805 1.00 94.94 191 SER A N 1
ATOM 1567 C CA . SER A 1 191 ? -5.047 6.899 -6.700 1.00 94.94 191 SER A CA 1
ATOM 1568 C C . SER A 1 191 ? -4.983 7.580 -8.071 1.00 94.94 191 SER A C 1
ATOM 1570 O O . SER A 1 191 ? -5.791 8.464 -8.350 1.00 94.94 191 SER A O 1
ATOM 1572 N N . VAL A 1 192 ? -4.098 7.127 -8.967 1.00 95.38 192 VAL A N 1
ATOM 1573 C CA . VAL A 1 192 ? -3.893 7.725 -10.302 1.00 95.38 192 VAL A CA 1
ATOM 1574 C C . VAL A 1 192 ? -5.131 7.568 -11.188 1.00 95.38 192 VAL A C 1
ATOM 1576 O O . VAL A 1 192 ? -5.469 8.464 -11.960 1.00 95.38 192 VAL A O 1
ATOM 1579 N N . SER A 1 193 ? -5.872 6.466 -11.053 1.00 95.38 193 SER A N 1
ATOM 1580 C CA . SER A 1 193 ? -7.102 6.230 -11.824 1.00 95.38 193 SER A CA 1
ATOM 1581 C C . SER A 1 193 ? -8.189 7.285 -11.563 1.00 95.38 193 SER A C 1
ATOM 1583 O O . SER A 1 193 ? -9.003 7.577 -12.447 1.00 95.38 193 SER A O 1
ATOM 1585 N N . ARG A 1 194 ? -8.191 7.911 -10.377 1.00 95.12 194 ARG A N 1
ATOM 1586 C CA . ARG A 1 194 ? -9.127 8.992 -10.016 1.00 95.12 194 ARG A CA 1
ATOM 1587 C C . ARG A 1 194 ? -8.885 10.277 -10.806 1.00 95.12 194 ARG A C 1
ATOM 1589 O O . ARG A 1 194 ? -9.820 11.060 -10.947 1.00 95.12 194 ARG A O 1
ATOM 1596 N N . ARG A 1 195 ? -7.709 10.455 -11.423 1.00 93.56 195 ARG A N 1
ATOM 1597 C CA . ARG A 1 195 ? -7.438 11.563 -12.357 1.00 93.56 195 ARG A CA 1
ATOM 1598 C C . ARG A 1 195 ? -8.469 11.643 -13.483 1.00 93.56 195 ARG A C 1
ATOM 1600 O O . ARG A 1 195 ? -8.863 12.725 -13.899 1.00 93.56 195 ARG A O 1
ATOM 1607 N N . ILE A 1 196 ? -8.900 10.481 -13.978 1.00 91.50 196 ILE A N 1
ATOM 1608 C CA . ILE A 1 196 ? -9.875 10.360 -15.073 1.00 91.50 196 ILE A CA 1
ATOM 1609 C C . ILE A 1 196 ? -11.286 10.133 -14.520 1.00 91.50 196 ILE A C 1
ATOM 1611 O O . ILE A 1 196 ? -12.263 10.627 -15.075 1.00 91.50 196 ILE A O 1
ATOM 1615 N N . GLY A 1 197 ? -11.403 9.364 -13.436 1.00 89.00 197 GLY A N 1
ATOM 1616 C CA . GLY A 1 197 ? -12.689 8.975 -12.857 1.00 89.00 197 GLY A CA 1
ATOM 1617 C C . GLY A 1 197 ? -13.312 9.967 -11.873 1.00 89.00 197 GLY A C 1
ATOM 1618 O O . GLY A 1 197 ? -14.439 9.757 -11.434 1.00 89.00 197 GLY A O 1
ATOM 1619 N N . GLY A 1 198 ? -12.591 11.021 -11.493 1.00 93.00 198 GLY A N 1
ATOM 1620 C CA . GLY A 1 198 ? -12.975 11.892 -10.387 1.00 93.00 198 GLY A CA 1
ATOM 1621 C C . GLY A 1 198 ? -12.911 11.177 -9.033 1.00 93.00 198 GLY A C 1
ATOM 1622 O O . GLY A 1 198 ? -12.318 10.105 -8.895 1.00 93.00 198 GLY A O 1
ATOM 1623 N N . ALA A 1 199 ? -13.552 11.771 -8.023 1.00 89.25 199 ALA A N 1
ATOM 1624 C CA . ALA A 1 199 ? -13.487 11.298 -6.639 1.00 89.25 199 ALA A CA 1
ATOM 1625 C C . ALA A 1 199 ? -14.044 9.883 -6.423 1.00 89.25 199 ALA A C 1
ATOM 1627 O O . ALA A 1 199 ? -13.637 9.223 -5.469 1.00 89.25 199 ALA A O 1
ATOM 1628 N N . GLU A 1 200 ? -14.923 9.407 -7.311 1.00 88.31 200 GLU A N 1
ATOM 1629 C CA . GLU A 1 200 ? -15.483 8.051 -7.271 1.00 88.31 200 GLU A CA 1
ATOM 1630 C C . GLU A 1 200 ? -14.584 7.007 -7.952 1.00 88.31 200 GLU A C 1
ATOM 1632 O O . GLU A 1 200 ? -14.699 5.814 -7.668 1.00 88.31 200 GLU A O 1
ATOM 1637 N N . GLY A 1 201 ? -13.616 7.443 -8.760 1.00 91.75 201 GLY A N 1
ATOM 1638 C CA . GLY A 1 201 ? -12.806 6.567 -9.600 1.00 91.75 201 GLY A CA 1
ATOM 1639 C C . GLY A 1 201 ? -13.507 6.197 -10.916 1.00 91.75 201 GLY A C 1
ATOM 1640 O O . GLY A 1 201 ? -14.672 6.529 -11.143 1.00 91.75 201 GLY A O 1
ATOM 1641 N N . PRO A 1 202 ? -12.784 5.579 -11.863 1.00 94.31 202 PRO A N 1
ATOM 1642 C CA . PRO A 1 202 ? -13.324 5.308 -13.187 1.00 94.31 202 PRO A CA 1
ATOM 1643 C C . PRO A 1 202 ? -14.244 4.083 -13.169 1.00 94.31 202 PRO A C 1
ATOM 1645 O O . PRO A 1 202 ? -14.018 3.140 -12.424 1.00 94.31 202 PRO A O 1
ATOM 1648 N N . ARG A 1 203 ? -15.235 4.034 -14.070 1.00 94.06 203 ARG A N 1
ATOM 1649 C CA . ARG A 1 203 ? -16.256 2.960 -14.109 1.00 94.06 203 ARG A CA 1
ATOM 1650 C C . ARG A 1 203 ? -15.707 1.535 -14.263 1.00 94.06 203 ARG A C 1
ATOM 1652 O O . ARG A 1 203 ? -16.406 0.585 -13.938 1.00 94.06 203 ARG A O 1
ATOM 1659 N N . TRP A 1 204 ? -14.502 1.382 -14.808 1.00 95.00 204 TRP A N 1
ATOM 1660 C CA . TRP A 1 204 ? -13.861 0.081 -15.016 1.00 95.00 204 TRP A CA 1
ATOM 1661 C C . TRP A 1 204 ? -13.086 -0.416 -13.786 1.00 95.00 204 TRP A C 1
ATOM 1663 O O . TRP A 1 204 ? -12.709 -1.586 -13.753 1.00 95.00 204 TRP A O 1
ATOM 1673 N N . LEU A 1 205 ? -12.852 0.441 -12.785 1.00 94.69 205 LEU A N 1
ATOM 1674 C CA . LEU A 1 205 ? -12.186 0.083 -11.536 1.00 94.69 205 LEU A CA 1
ATOM 1675 C C . LEU A 1 205 ? -13.209 0.115 -10.389 1.00 94.69 205 LEU A C 1
ATOM 1677 O O . LEU A 1 205 ? -13.820 1.158 -10.162 1.00 94.69 205 LEU A O 1
ATOM 1681 N N . PRO A 1 206 ? -13.400 -0.983 -9.636 1.00 95.12 206 PRO A N 1
ATOM 1682 C CA . PRO A 1 206 ? -14.253 -0.963 -8.453 1.00 95.12 206 PRO A CA 1
ATOM 1683 C C . PRO A 1 206 ? -13.815 0.103 -7.441 1.00 95.12 206 PRO A C 1
ATOM 1685 O O . PRO A 1 206 ? -12.620 0.387 -7.305 1.00 95.12 206 PRO A O 1
ATOM 1688 N N . ARG A 1 207 ? -14.781 0.656 -6.694 1.00 95.06 207 ARG A N 1
ATOM 1689 C CA . ARG A 1 207 ? -14.521 1.638 -5.631 1.00 95.06 207 ARG A CA 1
ATOM 1690 C C . ARG A 1 207 ? -13.433 1.103 -4.697 1.00 95.06 207 ARG A C 1
ATOM 1692 O O . ARG A 1 207 ? -13.567 0.017 -4.140 1.00 95.06 207 ARG A O 1
ATOM 1699 N N . THR A 1 208 ? -12.343 1.852 -4.563 1.00 95.44 208 THR A N 1
ATOM 1700 C CA . THR A 1 208 ? -11.139 1.416 -3.847 1.00 95.44 208 THR A CA 1
ATOM 1701 C C . THR A 1 208 ? -10.689 2.506 -2.887 1.00 95.44 208 THR A C 1
ATOM 1703 O O . THR A 1 208 ? -10.597 3.671 -3.280 1.00 95.44 208 THR A O 1
ATOM 1706 N N . PHE A 1 209 ? -10.379 2.105 -1.654 1.00 95.81 209 PHE A N 1
ATOM 1707 C CA . PHE A 1 209 ? -9.882 2.973 -0.591 1.00 95.81 209 PHE A CA 1
ATOM 1708 C C . PHE A 1 209 ? -8.526 2.470 -0.087 1.00 95.81 209 PHE A C 1
ATOM 1710 O O . PHE A 1 209 ? -8.339 1.266 0.109 1.00 95.81 209 PHE A O 1
ATOM 1717 N N . ASN A 1 210 ? -7.594 3.382 0.174 1.00 94.31 210 ASN A N 1
ATOM 1718 C CA . ASN A 1 210 ? -6.385 3.086 0.931 1.00 94.31 210 ASN A CA 1
ATOM 1719 C C . ASN A 1 210 ? -6.702 3.180 2.428 1.00 94.31 210 ASN A C 1
ATOM 1721 O O . ASN A 1 210 ? -6.783 4.270 2.981 1.00 94.31 210 ASN A O 1
ATOM 1725 N N . LEU A 1 211 ? -6.839 2.046 3.118 1.00 94.06 211 LEU A N 1
ATOM 1726 C CA . LEU A 1 211 ? -7.211 2.034 4.540 1.00 94.06 211 LEU A CA 1
ATOM 1727 C C . LEU A 1 211 ? -6.176 2.698 5.464 1.00 94.06 211 LEU A C 1
ATOM 1729 O O . LEU A 1 211 ? -6.484 2.939 6.625 1.00 94.06 211 LEU A O 1
ATOM 1733 N N . LYS A 1 212 ? -4.955 3.001 5.002 1.00 90.44 212 LYS A N 1
ATOM 1734 C CA . LYS A 1 212 ? -3.991 3.781 5.789 1.00 90.44 212 LYS A CA 1
ATOM 1735 C C . LYS A 1 212 ? -4.350 5.267 5.815 1.00 90.44 212 LYS A C 1
ATOM 1737 O O . LYS A 1 212 ? -4.226 5.878 6.869 1.00 90.44 212 LYS A O 1
ATOM 1742 N N . THR A 1 213 ? -4.784 5.823 4.686 1.00 91.81 213 THR A N 1
ATOM 1743 C CA . THR A 1 213 ? -4.999 7.271 4.502 1.00 91.81 213 THR A CA 1
ATOM 1744 C C . THR A 1 213 ? -6.471 7.665 4.371 1.00 91.81 213 THR A C 1
ATOM 1746 O O . THR A 1 213 ? -6.802 8.832 4.525 1.00 91.81 213 THR A O 1
ATOM 1749 N N . GLU A 1 214 ? -7.355 6.710 4.082 1.00 95.38 214 GLU A N 1
ATOM 1750 C CA . GLU A 1 214 ? -8.755 6.933 3.693 1.00 95.38 214 GLU A CA 1
ATOM 1751 C C . GLU A 1 214 ? -9.736 6.111 4.547 1.00 95.38 214 GLU A C 1
ATOM 1753 O O . GLU A 1 214 ? -10.853 5.808 4.121 1.00 95.38 214 GLU A O 1
ATOM 1758 N N . LEU A 1 215 ? -9.318 5.695 5.750 1.00 95.88 215 LEU A N 1
ATOM 1759 C CA . LEU A 1 215 ? -10.157 4.888 6.640 1.00 95.88 215 LEU A CA 1
ATOM 1760 C C . LEU A 1 215 ? -11.496 5.572 6.989 1.00 95.88 215 LEU A C 1
ATOM 1762 O O . LEU A 1 215 ? -12.524 4.899 6.880 1.00 95.88 215 LEU A O 1
ATOM 1766 N N . PRO A 1 216 ? -11.541 6.868 7.362 1.00 97.38 216 PRO A N 1
ATOM 1767 C CA . PRO A 1 216 ? -12.809 7.532 7.668 1.00 97.38 216 PRO A CA 1
ATOM 1768 C C . PRO A 1 216 ? -13.768 7.558 6.474 1.00 97.38 216 PRO A C 1
ATOM 1770 O O . PRO A 1 216 ? -14.961 7.297 6.623 1.00 97.38 216 PRO A O 1
ATOM 1773 N N . GLN A 1 217 ? -13.242 7.820 5.274 1.00 97.56 217 GLN A N 1
ATOM 1774 C CA . GLN A 1 217 ? -14.003 7.841 4.026 1.00 97.56 217 GLN A CA 1
ATOM 1775 C C . GLN A 1 217 ? -14.580 6.459 3.722 1.00 97.56 217 GLN A C 1
ATOM 1777 O O . GLN A 1 217 ? -15.762 6.346 3.397 1.00 97.56 217 GLN A O 1
ATOM 1782 N N . PHE A 1 218 ? -13.764 5.411 3.877 1.00 97.50 218 PHE A N 1
ATOM 1783 C CA . PHE A 1 218 ? -14.201 4.029 3.717 1.00 97.50 218 PHE A CA 1
ATOM 1784 C C . PHE A 1 218 ? -15.324 3.670 4.695 1.00 97.50 218 PHE A C 1
ATOM 1786 O O . PHE A 1 218 ? -16.345 3.139 4.272 1.00 97.50 218 PHE A O 1
ATOM 1793 N N . ILE A 1 219 ? -15.162 3.978 5.985 1.00 98.00 219 ILE A N 1
ATOM 1794 C CA . ILE A 1 219 ? -16.166 3.676 7.014 1.00 98.00 219 ILE A CA 1
ATOM 1795 C C . ILE A 1 219 ? -17.475 4.412 6.737 1.00 98.00 219 ILE A C 1
ATOM 1797 O O . ILE A 1 219 ? -18.541 3.801 6.811 1.00 98.00 219 ILE A O 1
ATOM 1801 N N . SER A 1 220 ? -17.403 5.706 6.415 1.00 98.06 220 SER A N 1
ATOM 1802 C CA . SER A 1 220 ? -18.580 6.497 6.056 1.00 98.06 220 SER A CA 1
ATOM 1803 C C . SER A 1 220 ? -19.315 5.863 4.879 1.00 98.06 220 SER A C 1
ATOM 1805 O O . SER A 1 220 ? -20.504 5.560 4.975 1.00 98.06 220 SER A O 1
ATOM 1807 N N . TYR A 1 221 ? -18.588 5.550 3.803 1.00 97.62 221 TYR A N 1
ATOM 1808 C CA . TYR A 1 221 ? -19.148 4.881 2.634 1.00 97.62 221 TYR A CA 1
ATOM 1809 C C . TYR A 1 221 ? -19.772 3.527 2.990 1.00 97.62 221 TYR A C 1
ATOM 1811 O O . TYR A 1 221 ? -20.902 3.247 2.597 1.00 97.62 221 TYR A O 1
ATOM 1819 N N . PHE A 1 222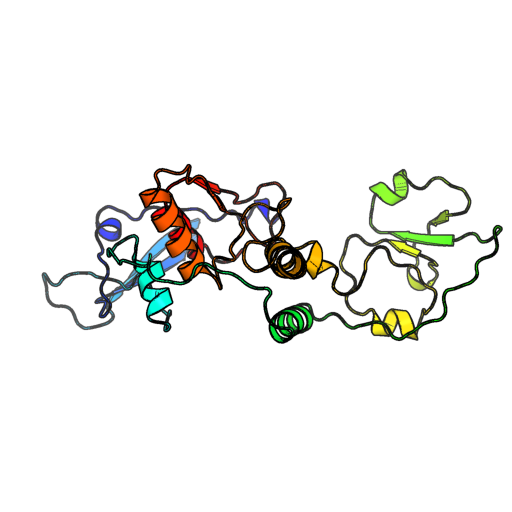 ? -19.068 2.707 3.772 1.00 97.94 222 PHE A N 1
ATOM 1820 C CA . PHE A 1 222 ? -19.528 1.396 4.217 1.00 97.94 222 PHE A CA 1
ATOM 1821 C C . PHE A 1 222 ? -20.856 1.494 4.978 1.00 97.94 222 PHE A C 1
ATOM 1823 O O . PHE A 1 222 ? -21.794 0.774 4.641 1.00 97.94 222 PHE A O 1
ATOM 1830 N N . LYS A 1 223 ? -20.953 2.391 5.968 1.00 97.38 223 LYS A N 1
ATOM 1831 C CA . LYS A 1 223 ? -22.163 2.565 6.788 1.00 97.38 223 LYS A CA 1
ATOM 1832 C C . LYS A 1 223 ? -23.332 3.114 5.977 1.00 97.38 223 LYS A C 1
ATOM 1834 O O . LYS A 1 223 ? -24.438 2.597 6.067 1.00 97.38 223 LYS A O 1
ATOM 1839 N N . GLN A 1 224 ? -23.081 4.091 5.110 1.00 97.25 224 GLN A N 1
ATOM 1840 C CA . GLN A 1 224 ? -24.121 4.626 4.233 1.00 97.25 224 GLN A CA 1
ATOM 1841 C C . GLN A 1 224 ? -24.673 3.564 3.261 1.00 97.25 224 GLN A C 1
ATOM 1843 O O . GLN A 1 224 ? -25.851 3.593 2.913 1.00 97.25 224 GLN A O 1
ATOM 1848 N N . ARG A 1 225 ? -23.841 2.622 2.793 1.00 97.25 225 ARG A N 1
ATOM 1849 C CA . ARG A 1 225 ? -24.300 1.486 1.971 1.00 97.25 225 ARG A CA 1
ATOM 1850 C C . ARG A 1 225 ? -25.149 0.503 2.765 1.00 97.25 225 ARG A C 1
ATOM 1852 O O . ARG A 1 225 ? -26.158 0.028 2.250 1.00 97.25 225 ARG A O 1
ATOM 1859 N N . GLU A 1 226 ? -24.753 0.234 4.005 1.00 96.62 226 GLU A N 1
ATOM 1860 C CA . GLU A 1 226 ? -25.505 -0.608 4.936 1.00 96.62 226 GLU A CA 1
ATOM 1861 C C . GLU A 1 226 ? -26.903 -0.026 5.210 1.00 96.62 226 GLU A C 1
ATOM 1863 O O . GLU A 1 226 ? -27.894 -0.742 5.085 1.00 96.62 226 GLU A O 1
ATOM 1868 N N . GLU A 1 227 ? -27.010 1.286 5.444 1.00 96.62 227 GLU A N 1
ATOM 1869 C CA . GLU A 1 227 ? -28.294 1.993 5.608 1.00 96.62 227 GLU A CA 1
ATOM 1870 C C . GLU A 1 227 ? -29.200 1.901 4.373 1.00 96.62 227 GLU A C 1
ATOM 1872 O O . GLU A 1 227 ? -30.425 1.840 4.494 1.00 96.62 227 GLU A O 1
ATOM 1877 N N . ARG A 1 228 ? -28.609 1.869 3.173 1.00 97.62 228 ARG A N 1
ATOM 1878 C CA . ARG A 1 228 ? -29.341 1.709 1.906 1.00 97.62 228 ARG A CA 1
ATOM 1879 C C . ARG A 1 228 ? -29.692 0.254 1.581 1.00 97.62 228 ARG A C 1
ATOM 1881 O O . ARG A 1 228 ? -30.352 0.015 0.571 1.00 97.62 228 ARG A O 1
ATOM 1888 N N . GLY A 1 229 ? -29.271 -0.709 2.402 1.00 97.56 229 GLY A N 1
ATOM 1889 C CA . GLY A 1 229 ? -29.483 -2.135 2.149 1.00 97.56 229 GLY A CA 1
ATOM 1890 C C . GLY A 1 229 ? -28.725 -2.656 0.923 1.00 97.56 229 GLY A C 1
ATOM 1891 O O . GLY A 1 229 ? -29.181 -3.594 0.270 1.00 97.56 229 GLY A O 1
ATOM 1892 N N . GLU A 1 230 ? -27.598 -2.031 0.572 1.00 97.69 230 GLU A N 1
ATOM 1893 C CA . GLU A 1 230 ? -26.751 -2.472 -0.538 1.00 97.69 230 GLU A CA 1
ATOM 1894 C C . GLU A 1 230 ? -25.856 -3.658 -0.146 1.00 97.69 230 GLU A C 1
ATOM 1896 O O . GLU A 1 230 ? -25.494 -3.839 1.017 1.00 97.69 230 GLU A O 1
ATOM 1901 N N . ASP A 1 231 ? -25.423 -4.440 -1.141 1.00 96.94 231 ASP A N 1
ATOM 1902 C CA . ASP A 1 231 ? -24.403 -5.472 -0.937 1.00 96.94 231 ASP A CA 1
ATOM 1903 C C . ASP A 1 231 ? -23.093 -4.858 -0.434 1.00 96.94 231 ASP A C 1
ATOM 1905 O O . ASP A 1 231 ? -22.510 -4.024 -1.118 1.00 96.94 231 ASP A O 1
ATOM 1909 N N . ASN A 1 232 ? -22.587 -5.284 0.721 1.00 97.06 232 ASN A N 1
ATOM 1910 C CA . ASN A 1 232 ? -21.412 -4.669 1.341 1.00 97.06 232 ASN A CA 1
ATOM 1911 C C . ASN A 1 232 ? -20.212 -5.620 1.432 1.00 97.06 232 ASN A 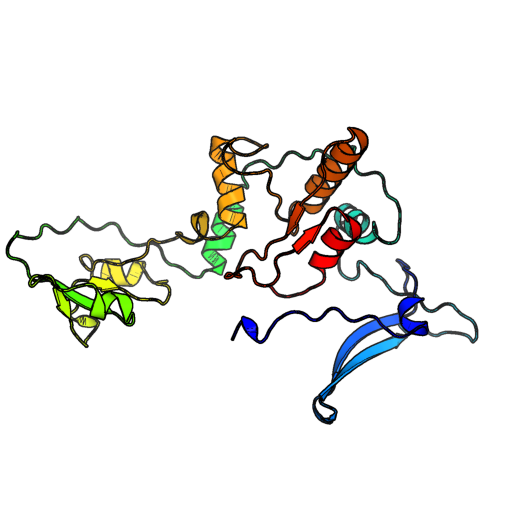C 1
ATOM 1913 O O . ASN A 1 232 ? -19.461 -5.588 2.406 1.00 97.06 232 ASN A O 1
ATOM 1917 N N . HIS A 1 233 ? -20.030 -6.488 0.432 1.00 97.69 233 HIS A N 1
ATOM 1918 C CA . HIS A 1 233 ? -18.830 -7.315 0.343 1.00 97.69 233 HIS A CA 1
ATOM 1919 C C . HIS A 1 233 ? -17.631 -6.478 -0.099 1.00 97.69 233 HIS A C 1
ATOM 1921 O O . HIS A 1 233 ? -17.663 -5.795 -1.124 1.00 97.69 233 HIS A O 1
ATOM 1927 N N . TRP A 1 234 ? -16.539 -6.584 0.653 1.00 97.50 234 TRP A N 1
ATOM 1928 C CA . TRP A 1 234 ? -15.278 -5.919 0.352 1.00 97.50 234 TRP A CA 1
ATOM 1929 C C . TRP A 1 234 ? -14.147 -6.919 0.234 1.00 97.50 234 TRP A C 1
ATOM 1931 O O . TRP A 1 234 ? -14.104 -7.916 0.952 1.00 97.50 234 TRP A O 1
ATOM 1941 N N . ILE A 1 235 ? -13.209 -6.615 -0.662 1.00 96.31 235 ILE A N 1
ATOM 1942 C CA . ILE A 1 235 ? -11.962 -7.354 -0.821 1.00 96.31 235 ILE A CA 1
ATOM 1943 C C . ILE A 1 235 ? -10.786 -6.507 -0.325 1.00 96.31 235 ILE A C 1
ATOM 1945 O O . ILE A 1 235 ? -10.409 -5.512 -0.941 1.00 96.31 235 ILE A O 1
ATOM 1949 N N . CYS A 1 236 ? -10.182 -6.911 0.788 1.00 93.88 236 CYS A N 1
ATOM 1950 C CA . CYS A 1 236 ? -9.007 -6.265 1.364 1.00 93.88 236 CYS A CA 1
ATOM 1951 C C . CYS A 1 236 ? -7.744 -6.917 0.804 1.00 93.88 236 CYS A C 1
ATOM 1953 O O . CYS A 1 236 ? -7.569 -8.133 0.917 1.00 93.88 236 CYS A O 1
ATOM 1955 N N . LYS A 1 237 ? -6.858 -6.115 0.203 1.00 91.88 237 LYS A N 1
ATOM 1956 C CA . LYS A 1 237 ? -5.623 -6.594 -0.431 1.00 91.88 237 LYS A CA 1
ATOM 1957 C C . LYS A 1 237 ? -4.395 -5.873 0.127 1.00 91.88 237 LYS A C 1
ATOM 1959 O O . LYS A 1 237 ? -4.453 -4.662 0.325 1.00 91.88 237 LYS A O 1
ATOM 1964 N N . PRO A 1 238 ? -3.265 -6.576 0.302 1.00 89.62 238 PRO A N 1
ATOM 1965 C CA . PRO A 1 238 ? -1.967 -5.948 0.514 1.00 89.62 238 PRO A CA 1
ATOM 1966 C C . PRO A 1 238 ? -1.575 -5.113 -0.699 1.00 89.62 238 PRO A C 1
ATOM 1968 O O . PRO A 1 238 ? -1.709 -5.576 -1.839 1.00 89.62 238 PRO A O 1
ATOM 1971 N N . TRP A 1 239 ? -1.021 -3.926 -0.470 1.00 86.69 239 TRP A N 1
ATOM 1972 C CA . TRP A 1 239 ? -0.533 -3.079 -1.555 1.00 86.69 239 TRP A CA 1
ATOM 1973 C C . TRP A 1 239 ? 0.629 -3.760 -2.309 1.00 86.69 239 TRP A C 1
ATOM 1975 O O . TRP A 1 239 ? 0.593 -3.830 -3.540 1.00 86.69 239 TRP A O 1
ATOM 1985 N N . ASN A 1 240 ? 1.549 -4.412 -1.586 1.00 81.50 240 ASN A N 1
ATOM 1986 C CA . ASN A 1 240 ? 2.807 -4.976 -2.098 1.00 81.50 240 ASN A CA 1
ATOM 1987 C C . ASN A 1 240 ? 2.879 -6.513 -2.233 1.00 81.50 240 ASN A C 1
ATOM 1989 O O . ASN A 1 240 ? 3.875 -7.021 -2.746 1.00 81.50 240 ASN A O 1
ATOM 1993 N N . LEU A 1 241 ? 1.866 -7.278 -1.807 1.00 84.56 241 LEU A N 1
ATOM 1994 C CA . LEU A 1 241 ? 1.858 -8.738 -1.997 1.00 84.56 241 LEU A CA 1
ATOM 1995 C C . LEU A 1 241 ? 1.130 -9.156 -3.284 1.00 84.56 241 LEU A C 1
ATOM 1997 O O . LEU A 1 241 ? 0.286 -8.438 -3.835 1.00 84.56 241 LEU A O 1
ATOM 2001 N N . ALA A 1 242 ? 1.453 -10.361 -3.747 1.00 82.38 242 ALA A N 1
ATOM 2002 C CA . ALA A 1 242 ? 0.903 -10.996 -4.941 1.00 82.38 242 ALA A CA 1
ATOM 2003 C C . ALA A 1 242 ? 0.438 -12.432 -4.632 1.00 82.38 242 ALA A C 1
ATOM 2005 O O . ALA A 1 242 ? 0.552 -12.898 -3.500 1.00 82.38 242 ALA A O 1
ATOM 2006 N N . ARG A 1 243 ? -0.073 -13.144 -5.648 1.00 85.25 243 ARG A N 1
ATOM 2007 C CA . ARG A 1 243 ? -0.517 -14.554 -5.544 1.00 85.25 243 ARG A CA 1
ATOM 2008 C C . ARG A 1 243 ? -1.623 -14.781 -4.502 1.00 85.25 243 ARG A C 1
ATOM 2010 O O . ARG A 1 243 ? -1.651 -15.809 -3.839 1.00 85.25 243 ARG A O 1
ATOM 2017 N N . SER A 1 244 ? -2.516 -13.801 -4.350 1.00 84.62 244 SER A N 1
ATOM 2018 C CA . SER A 1 244 ? -3.632 -13.819 -3.386 1.00 84.62 244 SER A CA 1
ATOM 2019 C C . SER A 1 244 ? -3.219 -13.942 -1.916 1.00 84.62 244 SER A C 1
ATOM 2021 O O . SER A 1 244 ? -4.080 -14.138 -1.060 1.00 84.62 244 SER A O 1
ATOM 2023 N N . LEU A 1 245 ? -1.926 -13.790 -1.608 1.00 84.19 245 LEU A N 1
ATOM 2024 C CA . LEU A 1 245 ? -1.447 -13.803 -0.234 1.00 84.19 245 LEU A CA 1
ATOM 2025 C C . LEU A 1 245 ? -2.143 -12.698 0.551 1.00 84.19 245 LEU A C 1
ATOM 2027 O O . LEU A 1 245 ? -2.206 -11.552 0.102 1.00 84.19 245 LEU A O 1
ATOM 2031 N N . ASP A 1 246 ? -2.682 -13.083 1.706 1.00 83.88 246 ASP A N 1
ATOM 2032 C CA . ASP A 1 246 ? -3.272 -12.174 2.685 1.00 83.88 246 ASP A CA 1
ATOM 2033 C C . ASP A 1 246 ? -4.382 -11.269 2.098 1.00 83.88 246 ASP A C 1
ATOM 2035 O O . ASP A 1 246 ? -4.495 -10.073 2.394 1.00 83.88 246 ASP A O 1
ATOM 2039 N N . THR A 1 247 ? -5.172 -11.867 1.197 1.00 90.31 247 THR A N 1
ATOM 2040 C CA . THR A 1 247 ? -6.375 -11.292 0.588 1.00 90.31 247 THR A CA 1
ATOM 2041 C C . THR A 1 247 ? -7.613 -11.797 1.316 1.00 90.31 247 THR A C 1
ATOM 2043 O O . THR A 1 247 ? -7.815 -13.003 1.431 1.00 90.31 247 THR A O 1
ATOM 2046 N N . HIS A 1 248 ? -8.470 -10.876 1.751 1.00 91.44 248 HIS A N 1
ATOM 2047 C CA . HIS A 1 248 ? -9.655 -11.193 2.549 1.00 91.44 248 HIS A CA 1
ATOM 2048 C C . HIS A 1 248 ? -10.910 -10.677 1.869 1.00 91.44 248 HIS A C 1
ATOM 2050 O O . HIS A 1 248 ? -10.917 -9.540 1.407 1.00 91.44 248 HIS A O 1
ATOM 2056 N N . VAL A 1 249 ? -11.968 -11.484 1.836 1.00 95.88 249 VAL A N 1
ATOM 2057 C CA . VAL A 1 249 ? -13.296 -11.063 1.372 1.00 95.88 249 VAL A CA 1
ATOM 2058 C C . VAL A 1 249 ? -14.257 -11.145 2.548 1.00 95.88 249 VAL A C 1
ATOM 2060 O O . VAL A 1 249 ? -14.377 -12.202 3.162 1.00 95.88 249 VAL A O 1
ATOM 2063 N N . THR A 1 250 ? -14.903 -10.037 2.901 1.00 96.69 250 THR A N 1
ATOM 2064 C CA . THR A 1 250 ? -15.773 -9.977 4.082 1.00 96.69 250 THR A CA 1
ATOM 2065 C C . THR A 1 250 ? -16.798 -8.850 3.987 1.00 96.69 250 THR A C 1
ATOM 2067 O O . THR A 1 250 ? -16.599 -7.872 3.268 1.00 96.69 250 THR A O 1
ATOM 2070 N N . THR A 1 251 ? -17.876 -8.980 4.754 1.00 97.19 251 THR A N 1
ATOM 2071 C CA . THR A 1 251 ? -18.862 -7.928 5.042 1.00 97.19 251 THR A CA 1
ATOM 2072 C C . THR A 1 251 ? -18.706 -7.362 6.457 1.00 97.19 251 THR A C 1
ATOM 2074 O O . THR A 1 251 ? -19.497 -6.533 6.880 1.00 97.19 251 THR A O 1
ATOM 2077 N N . ASN A 1 252 ? -17.715 -7.812 7.233 1.00 96.81 252 ASN A N 1
ATOM 2078 C CA . ASN A 1 252 ? -17.551 -7.404 8.627 1.00 96.81 252 ASN A CA 1
ATOM 2079 C C . ASN A 1 252 ? -16.638 -6.171 8.737 1.00 96.81 252 ASN A C 1
ATOM 2081 O O . ASN A 1 252 ? -15.419 -6.281 8.590 1.00 96.81 252 ASN A O 1
ATOM 2085 N N . LEU A 1 253 ? -17.222 -5.009 9.047 1.00 96.44 253 LEU A N 1
ATOM 2086 C CA . LEU A 1 253 ? -16.483 -3.753 9.203 1.00 96.44 253 LEU A CA 1
ATOM 2087 C C . LEU A 1 253 ? -15.401 -3.831 10.288 1.00 96.44 253 LEU A C 1
ATOM 2089 O O . LEU A 1 253 ? -14.271 -3.403 10.061 1.00 96.44 253 LEU A O 1
ATOM 2093 N N . SER A 1 254 ? -15.713 -4.419 11.446 1.00 94.50 254 SER A N 1
ATOM 2094 C CA . SER A 1 254 ? -14.755 -4.579 12.543 1.00 94.50 254 SER A CA 1
ATOM 2095 C C . SER A 1 254 ? -13.551 -5.418 12.116 1.00 94.50 254 SER A C 1
ATOM 2097 O O . SER A 1 254 ? -12.419 -5.076 12.442 1.00 94.50 254 SER A O 1
ATOM 2099 N N . TYR A 1 255 ? -13.770 -6.475 11.330 1.00 93.00 255 TYR A N 1
ATOM 2100 C CA . TYR A 1 255 ? -12.684 -7.267 10.756 1.00 93.00 255 TYR A CA 1
ATOM 2101 C C . TYR A 1 255 ? -11.809 -6.424 9.826 1.00 93.00 255 TYR A C 1
ATOM 2103 O O . TYR A 1 255 ? -10.591 -6.433 9.972 1.00 93.00 255 TYR A O 1
ATOM 2111 N N . ILE A 1 256 ? -12.412 -5.660 8.908 1.00 94.94 256 ILE A N 1
ATOM 2112 C CA . ILE A 1 256 ? -11.681 -4.804 7.959 1.00 94.94 256 ILE A CA 1
ATOM 2113 C C . ILE A 1 256 ? -10.821 -3.766 8.693 1.00 94.94 256 ILE A C 1
ATOM 2115 O O . ILE A 1 256 ? -9.664 -3.561 8.329 1.00 94.94 256 ILE A O 1
ATOM 2119 N N . ILE A 1 257 ? -11.357 -3.141 9.744 1.00 94.12 257 ILE A N 1
ATOM 2120 C CA . ILE A 1 257 ? -10.627 -2.165 10.565 1.00 94.12 257 ILE A CA 1
ATOM 2121 C C . ILE A 1 257 ? -9.432 -2.830 11.244 1.00 94.12 257 ILE A C 1
ATOM 2123 O O . ILE A 1 257 ? -8.308 -2.339 11.141 1.00 94.12 257 ILE A O 1
ATOM 2127 N N . ARG A 1 258 ? -9.655 -3.989 11.869 1.00 89.19 258 ARG A N 1
ATOM 2128 C CA . ARG A 1 258 ? -8.607 -4.723 12.582 1.00 89.19 258 ARG A CA 1
ATOM 2129 C C . ARG A 1 258 ? -7.529 -5.290 11.657 1.00 89.19 258 ARG A C 1
ATOM 2131 O O . ARG A 1 258 ? -6.387 -5.410 12.081 1.00 89.19 258 ARG A O 1
ATOM 2138 N N . GLN A 1 259 ? -7.815 -5.540 10.376 1.00 85.94 259 GLN A N 1
ATOM 2139 C CA . GLN A 1 259 ? -6.781 -5.897 9.388 1.00 85.94 259 GLN A CA 1
ATOM 2140 C C . GLN A 1 259 ? -5.692 -4.821 9.220 1.00 85.94 259 GLN A C 1
ATOM 2142 O O . GLN A 1 259 ? -4.620 -5.120 8.702 1.00 85.94 259 GLN A O 1
ATOM 2147 N N . ARG A 1 260 ? -5.908 -3.576 9.669 1.00 83.75 260 ARG A N 1
ATOM 2148 C CA . ARG A 1 260 ? -4.837 -2.565 9.718 1.00 83.75 260 ARG A CA 1
ATOM 2149 C C . ARG A 1 260 ? -3.768 -2.874 10.770 1.00 83.75 260 ARG A C 1
ATOM 2151 O O . ARG A 1 260 ? -2.638 -2.420 10.621 1.00 83.75 260 ARG A O 1
ATOM 2158 N N . GLU A 1 261 ? -4.114 -3.628 11.814 1.00 78.44 261 GLU A N 1
ATOM 2159 C CA . GLU A 1 261 ? -3.224 -3.959 12.937 1.00 78.44 261 GLU A CA 1
ATOM 2160 C C . GLU A 1 261 ? -2.164 -5.004 12.553 1.00 78.44 261 GLU A C 1
ATOM 2162 O O . GLU A 1 261 ? -1.115 -5.091 13.194 1.00 78.44 261 GLU A O 1
ATOM 2167 N N . SER A 1 262 ? -2.392 -5.788 11.493 1.00 71.31 262 SER A N 1
ATOM 2168 C CA . SER A 1 262 ? -1.410 -6.756 11.001 1.00 71.31 262 SER A CA 1
ATOM 2169 C C . SER A 1 262 ? -0.289 -6.034 10.243 1.00 71.31 262 SER A C 1
ATOM 2171 O O . SER A 1 262 ? -0.390 -5.800 9.036 1.00 71.31 262 SER A O 1
ATOM 2173 N N . THR A 1 263 ? 0.773 -5.650 10.958 1.00 59.50 263 THR A N 1
ATOM 2174 C CA . THR A 1 263 ? 1.976 -5.020 10.389 1.00 59.50 263 THR A CA 1
ATOM 2175 C C . THR A 1 263 ? 3.149 -6.005 10.244 1.00 59.50 263 THR A C 1
ATOM 2177 O O . THR A 1 263 ? 3.288 -6.912 11.065 1.00 59.50 263 THR A O 1
ATOM 2180 N N . PRO A 1 264 ? 4.044 -5.807 9.252 1.00 52.25 264 PRO A N 1
ATOM 2181 C CA . PRO A 1 264 ? 3.847 -5.042 8.024 1.00 52.25 264 PRO A CA 1
ATOM 2182 C C . PRO A 1 264 ? 3.234 -5.922 6.926 1.00 52.25 264 PRO A C 1
ATOM 2184 O O . PRO A 1 264 ? 3.454 -7.133 6.884 1.00 52.25 264 PRO A O 1
ATOM 2187 N N . LYS A 1 265 ? 2.543 -5.280 5.985 1.00 49.59 265 LYS A N 1
ATOM 2188 C CA . LYS A 1 265 ? 2.580 -5.752 4.603 1.00 49.59 265 LYS A CA 1
ATOM 2189 C C . LYS A 1 265 ? 3.610 -4.913 3.880 1.00 49.59 265 LYS A C 1
ATOM 2191 O O . LYS A 1 265 ? 3.378 -3.687 3.755 1.00 49.59 265 LYS A O 1
#

Foldseek 3Di:
DVVVVADDDDDDPPQVNPAEADPPFQKDWDWDQDVVVRDIDIDIDGPDDDDPPDGGHYHQLPPDDPVLLSQLLCCVRDDDDLLPPALFAAQDDPVVLVVVLVVLLADAADDADADDDDPPAQFEEEEPDPCCVVPDDDRSYDYDPDPVPGLEYEYPDDDRYNHCCCVVPVRRHYPDDRPCCLCVFDVSVQNVQCVVVPRQGNPVDHRDDDCVPNSSSVVSVLVVCVVVVHDQWDWDDDRPDDPCRPIDIDNDSSVVSCSVVPDDD

InterPro domains:
  IPR004344 Tubulin-tyrosine ligase/Tubulin polyglutamylase [PF03133] (167-264)
  IPR004344 Tubulin-tyrosine ligase/Tubulin polyglutamylase [PS51221] (118-265)
  IPR027749 Tubulin--tyrosine ligase-like protein 12 [PTHR46088] (2-265)
  IPR057954 Tubulin--tyrosine ligase-like protein 12, SET-like domain [PF25556] (1-81)

Sequence (265 aa):
TAEEKVPVWYIMDEFGSRIQHSDEPTFATAPFYYIPHQLAYTILWPLRDMSNGEEVSRDYAYGESDPLIRSCLLLPWQSADLTHINHQTPEPSESHYQAIFDENKESLPLPVEPPLHDKSKVFKVYTDMQQVLNGVNHPRFVFTNNEKEADILFHFSHFKDYKTLSTERPHVLLNQFPCENLLTVKDCLASVSRRIGGAEGPRWLPRTFNLKTELPQFISYFKQREERGEDNHWICKPWNLARSLDTHVTTNLSYIIRQRESTPK